Protein AF-A0A284QM48-F1 (afdb_monomer)

Structure (mmCIF, N/CA/C/O backbone):
data_AF-A0A284QM48-F1
#
_entry.id   AF-A0A284QM48-F1
#
loop_
_atom_site.group_PDB
_atom_site.id
_atom_site.type_symbol
_atom_site.label_atom_id
_atom_site.label_alt_id
_atom_site.label_comp_id
_atom_site.label_asym_id
_atom_site.label_entity_id
_atom_site.label_seq_id
_atom_site.pdbx_PDB_ins_code
_atom_site.Cartn_x
_atom_site.Cartn_y
_atom_site.Cartn_z
_atom_site.occupancy
_atom_site.B_iso_or_equiv
_atom_site.auth_seq_id
_atom_site.auth_comp_id
_atom_site.auth_asym_id
_atom_site.auth_atom_id
_atom_site.pdbx_PDB_model_num
ATOM 1 N N . MET A 1 1 ? -5.055 4.909 -15.860 1.00 63.53 1 MET A N 1
ATOM 2 C CA . MET A 1 1 ? -5.141 4.586 -14.420 1.00 63.53 1 MET A CA 1
ATOM 3 C C . MET A 1 1 ? -3.750 4.163 -13.997 1.00 63.53 1 MET A C 1
ATOM 5 O O . MET A 1 1 ? -3.208 3.263 -14.627 1.00 63.53 1 MET A O 1
ATOM 9 N N . SER A 1 2 ? -3.124 4.877 -13.065 1.00 74.19 2 SER A N 1
ATOM 10 C CA . SER A 1 2 ? -1.764 4.553 -12.621 1.00 74.19 2 SER A CA 1
ATOM 11 C C . SER A 1 2 ? -1.809 3.280 -11.782 1.00 74.19 2 SER A C 1
ATOM 13 O O . SER A 1 2 ? -2.538 3.237 -10.796 1.00 74.19 2 SER A O 1
ATOM 15 N N . GLN A 1 3 ? -1.075 2.246 -12.186 1.00 83.12 3 GLN A N 1
ATOM 16 C CA . GLN A 1 3 ? -0.957 1.018 -11.402 1.00 83.12 3 GLN A CA 1
ATOM 17 C C . GLN A 1 3 ? -0.233 1.326 -10.088 1.00 83.12 3 GLN A C 1
ATOM 19 O O . GLN A 1 3 ? 0.797 2.004 -10.085 1.00 83.12 3 GLN A O 1
ATOM 24 N N . VAL A 1 4 ? -0.778 0.843 -8.972 1.00 86.38 4 VAL A N 1
ATOM 25 C CA . VAL A 1 4 ? -0.160 1.005 -7.654 1.00 86.38 4 VAL A CA 1
ATOM 26 C C . VAL A 1 4 ? 0.681 -0.234 -7.376 1.00 86.38 4 VAL A C 1
ATOM 28 O O . VAL A 1 4 ? 0.153 -1.330 -7.199 1.00 86.38 4 VAL A O 1
ATOM 31 N N . ILE A 1 5 ? 2.001 -0.061 -7.330 1.00 88.50 5 ILE A N 1
ATOM 32 C CA . ILE A 1 5 ? 2.919 -1.122 -6.910 1.00 88.50 5 ILE A CA 1
ATOM 33 C C . ILE A 1 5 ? 2.823 -1.232 -5.387 1.00 88.50 5 ILE A C 1
ATOM 35 O O . ILE A 1 5 ? 3.142 -0.284 -4.667 1.00 88.50 5 ILE A O 1
ATOM 39 N N . VAL A 1 6 ? 2.375 -2.383 -4.892 1.00 93.00 6 VAL A N 1
ATOM 40 C CA . VAL A 1 6 ? 2.281 -2.669 -3.454 1.00 93.00 6 VAL A CA 1
ATOM 41 C C . VAL A 1 6 ? 3.265 -3.762 -3.063 1.00 93.00 6 VAL A C 1
ATOM 43 O O . VAL A 1 6 ? 3.650 -4.599 -3.879 1.00 93.00 6 VAL A O 1
ATOM 46 N N . LYS A 1 7 ? 3.672 -3.762 -1.793 1.00 94.06 7 LYS A N 1
ATOM 47 C CA . LYS A 1 7 ? 4.497 -4.833 -1.232 1.00 94.06 7 LYS A CA 1
ATOM 48 C C . LYS A 1 7 ? 3.639 -6.075 -1.028 1.00 94.06 7 LYS A C 1
ATOM 50 O O . LYS A 1 7 ? 2.498 -5.971 -0.579 1.00 94.06 7 LYS A O 1
ATOM 55 N N . VAL A 1 8 ? 4.196 -7.237 -1.340 1.00 94.50 8 VAL A N 1
ATOM 56 C CA . VAL A 1 8 ? 3.509 -8.527 -1.250 1.00 94.50 8 VAL A CA 1
ATOM 57 C C . VAL A 1 8 ? 4.415 -9.500 -0.499 1.00 94.50 8 VAL A C 1
ATOM 59 O O . VAL A 1 8 ? 5.630 -9.459 -0.691 1.00 94.50 8 VAL A O 1
ATOM 62 N N . ASP A 1 9 ? 3.859 -10.321 0.392 1.00 94.06 9 ASP A N 1
ATOM 63 C CA . ASP A 1 9 ? 4.627 -11.359 1.090 1.00 94.06 9 ASP A CA 1
ATOM 64 C C . ASP A 1 9 ? 4.874 -12.597 0.206 1.00 94.06 9 ASP A C 1
ATOM 66 O O . ASP A 1 9 ? 4.369 -12.709 -0.913 1.00 94.06 9 ASP A O 1
ATOM 70 N N . ALA A 1 10 ? 5.635 -13.563 0.731 1.00 91.56 10 ALA A N 1
ATOM 71 C CA . ALA A 1 10 ? 5.913 -14.835 0.057 1.00 91.56 10 ALA A CA 1
ATOM 72 C C . ALA A 1 10 ? 4.652 -15.677 -0.234 1.00 91.56 10 ALA A C 1
ATOM 74 O O . ALA A 1 10 ? 4.700 -16.598 -1.046 1.00 91.56 10 ALA A O 1
ATOM 75 N N . HIS A 1 11 ? 3.527 -15.370 0.416 1.00 91.56 11 HIS A N 1
ATOM 76 C CA . HIS A 1 11 ? 2.242 -16.037 0.226 1.00 91.56 11 HIS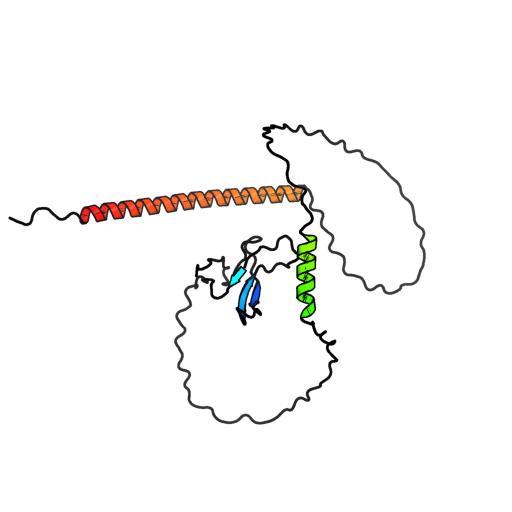 A CA 1
ATOM 77 C C . HIS A 1 11 ? 1.314 -15.274 -0.733 1.00 91.56 11 HIS A C 1
ATOM 79 O O . HIS A 1 11 ? 0.178 -15.698 -0.940 1.00 91.56 11 HIS A O 1
ATOM 85 N N . GLY A 1 12 ? 1.765 -14.159 -1.316 1.00 91.69 12 GLY A N 1
ATOM 86 C CA . GLY A 1 12 ? 0.954 -13.340 -2.214 1.00 91.69 12 GLY A CA 1
ATOM 87 C C . GLY A 1 12 ? -0.039 -12.414 -1.503 1.00 91.69 12 GLY A C 1
ATOM 88 O O . GLY A 1 12 ? -0.920 -11.853 -2.155 1.00 91.69 12 GLY A O 1
ATOM 89 N N . ASN A 1 13 ? 0.080 -12.218 -0.187 1.00 94.75 13 ASN A N 1
ATOM 90 C CA . ASN A 1 13 ? -0.745 -11.261 0.544 1.00 94.75 13 ASN A CA 1
ATOM 91 C C . ASN A 1 13 ? -0.173 -9.850 0.443 1.00 94.75 13 ASN A C 1
ATOM 93 O O . ASN A 1 13 ? 1.026 -9.630 0.605 1.00 94.75 13 ASN A O 1
ATOM 97 N N . ILE A 1 14 ? -1.059 -8.877 0.258 1.00 95.69 14 ILE A N 1
ATOM 98 C CA . ILE A 1 14 ? -0.699 -7.462 0.193 1.00 95.69 14 ILE A CA 1
ATOM 99 C C . ILE A 1 14 ? -0.308 -6.962 1.588 1.00 95.69 14 ILE A C 1
ATOM 101 O O . ILE A 1 14 ? -1.003 -7.221 2.572 1.00 95.69 14 ILE A O 1
ATOM 105 N N . LEU A 1 15 ? 0.801 -6.230 1.672 1.00 96.38 15 LEU A N 1
ATOM 106 C CA . LEU A 1 15 ? 1.347 -5.671 2.905 1.00 96.38 15 LEU A CA 1
ATOM 107 C C . LEU A 1 15 ? 1.149 -4.150 2.945 1.00 96.38 15 LEU A C 1
ATOM 109 O O . LEU A 1 15 ? 1.373 -3.458 1.950 1.00 96.38 15 LEU A O 1
ATOM 113 N N . CYS A 1 16 ? 0.767 -3.607 4.107 1.00 95.62 16 CYS A N 1
ATOM 114 C CA . CYS A 1 16 ? 0.765 -2.156 4.314 1.00 95.62 16 CYS A CA 1
ATOM 115 C C . CYS A 1 16 ? 2.205 -1.620 4.392 1.00 95.62 16 CYS A C 1
ATOM 117 O O . CYS A 1 16 ? 3.129 -2.322 4.790 1.00 95.62 16 CYS A O 1
ATOM 119 N N . ASN A 1 17 ? 2.393 -0.318 4.171 1.00 90.38 17 ASN A N 1
ATOM 120 C CA . ASN A 1 17 ? 3.687 0.347 4.410 1.00 90.38 17 ASN A CA 1
ATOM 121 C C . ASN A 1 17 ? 4.005 0.578 5.902 1.00 90.38 17 ASN A C 1
ATOM 123 O O . ASN A 1 17 ? 4.939 1.295 6.241 1.00 90.38 17 ASN A O 1
ATOM 127 N N . CYS A 1 18 ? 3.208 0.011 6.803 1.00 88.88 18 CYS A N 1
ATOM 128 C CA . CYS A 1 18 ? 3.262 0.250 8.234 1.00 88.88 18 CYS A CA 1
ATOM 129 C C . CYS A 1 18 ? 3.917 -0.910 8.991 1.00 88.88 18 CYS A C 1
ATOM 131 O O . CYS A 1 18 ? 3.776 -2.066 8.593 1.00 88.88 18 CYS A O 1
ATOM 133 N N . HIS A 1 19 ? 4.607 -0.598 10.095 1.00 81.94 19 HIS A N 1
ATOM 134 C CA . HIS A 1 19 ? 5.058 -1.561 11.120 1.00 81.94 19 HIS A CA 1
ATOM 135 C C . HIS A 1 19 ? 5.771 -2.805 10.581 1.00 81.94 19 HIS A C 1
ATOM 137 O O . HIS A 1 19 ? 5.509 -3.915 11.031 1.00 81.94 19 HIS A O 1
ATOM 143 N N . GLY A 1 20 ? 6.652 -2.632 9.595 1.00 86.00 20 GLY A N 1
ATOM 144 C CA . GLY A 1 20 ? 7.419 -3.746 9.035 1.00 86.00 20 GLY A CA 1
ATOM 145 C C . GLY A 1 20 ? 6.670 -4.594 8.005 1.00 86.00 20 GLY A C 1
ATOM 146 O O . GLY A 1 20 ? 7.074 -5.724 7.761 1.00 86.00 20 GLY A O 1
ATOM 147 N N . GLY A 1 21 ? 5.614 -4.066 7.378 1.00 92.00 21 GLY A N 1
ATOM 148 C CA . GLY A 1 21 ? 4.913 -4.781 6.311 1.00 92.00 21 GLY A CA 1
ATOM 149 C C . GLY A 1 21 ? 3.845 -5.725 6.845 1.00 92.00 21 GLY A C 1
ATOM 150 O O . GLY A 1 21 ? 3.803 -6.889 6.468 1.00 92.00 21 GLY A O 1
ATOM 151 N N . VAL A 1 22 ? 2.982 -5.249 7.743 1.00 95.31 22 VAL A N 1
ATOM 152 C CA . VAL A 1 22 ? 1.867 -6.065 8.248 1.00 95.31 22 VAL A CA 1
ATOM 153 C C . VAL A 1 22 ? 0.877 -6.359 7.118 1.00 95.31 22 VAL A C 1
ATOM 155 O O . VAL A 1 22 ? 0.583 -5.488 6.294 1.00 95.31 22 VAL A O 1
ATOM 158 N N . ARG A 1 23 ? 0.328 -7.580 7.104 1.00 96.94 23 ARG A N 1
ATOM 159 C CA . ARG A 1 23 ? -0.697 -8.009 6.145 1.00 96.94 23 ARG A CA 1
ATOM 160 C C . ARG A 1 23 ? -1.894 -7.057 6.164 1.00 96.94 23 ARG A C 1
ATOM 162 O O . ARG A 1 23 ? -2.482 -6.800 7.216 1.00 96.94 23 ARG A O 1
ATOM 169 N N . ALA A 1 24 ? -2.249 -6.537 4.997 1.00 97.19 24 ALA A N 1
ATOM 170 C CA . ALA A 1 24 ? -3.450 -5.746 4.812 1.00 97.19 24 ALA A CA 1
ATOM 171 C C . ALA A 1 24 ? -4.690 -6.646 4.915 1.00 97.19 24 ALA A C 1
ATOM 173 O O . ALA A 1 24 ? -4.684 -7.802 4.489 1.00 97.19 24 ALA A O 1
ATOM 174 N N . ALA A 1 25 ? -5.755 -6.113 5.506 1.00 97.12 25 ALA A N 1
ATOM 175 C CA . ALA A 1 25 ? -7.045 -6.778 5.552 1.00 97.12 25 ALA A CA 1
ATOM 176 C C . ALA A 1 25 ? -7.836 -6.446 4.281 1.00 97.12 25 ALA A C 1
ATOM 178 O O . ALA A 1 25 ? -7.875 -5.288 3.848 1.00 97.12 25 ALA A O 1
ATOM 179 N N . GLN A 1 26 ? -8.464 -7.471 3.709 1.00 97.62 26 GLN A N 1
ATOM 180 C CA . GLN A 1 26 ? -9.325 -7.371 2.537 1.00 97.62 26 GLN A CA 1
ATOM 181 C C . GLN A 1 26 ? -10.758 -7.053 2.964 1.00 97.62 26 GLN A C 1
ATOM 183 O O . GLN A 1 26 ? -11.280 -7.628 3.920 1.00 97.62 26 GLN A O 1
ATOM 188 N N . TYR A 1 27 ? -11.395 -6.142 2.240 1.00 98.00 27 TYR A N 1
ATOM 189 C CA . TYR A 1 27 ? -12.759 -5.692 2.479 1.00 98.00 27 TYR A CA 1
ATOM 190 C C . TYR A 1 27 ? -13.508 -5.540 1.158 1.00 98.00 27 TYR A C 1
ATOM 192 O O . TYR A 1 27 ? -12.916 -5.277 0.113 1.00 98.00 27 TYR A O 1
ATOM 200 N N . THR A 1 28 ? -14.832 -5.618 1.223 1.00 98.44 28 THR A N 1
ATOM 201 C CA . THR A 1 28 ? -15.715 -5.379 0.080 1.00 98.44 28 THR A CA 1
ATOM 202 C C . THR A 1 28 ? -16.337 -3.988 0.186 1.00 98.44 28 THR A C 1
ATOM 204 O O . THR A 1 28 ? -16.840 -3.584 1.235 1.00 98.44 28 THR A O 1
ATOM 207 N N . SER A 1 29 ? -16.306 -3.213 -0.896 1.00 98.19 29 SER A N 1
ATOM 208 C CA . SER A 1 29 ? -16.929 -1.892 -0.944 1.00 98.19 29 SER A CA 1
ATOM 209 C C . SER A 1 29 ? -18.448 -2.010 -1.046 1.00 98.19 29 SER A C 1
ATOM 211 O O . SER A 1 29 ? -18.992 -2.660 -1.933 1.00 98.19 29 SER A O 1
ATOM 213 N N . HIS A 1 30 ? -19.138 -1.291 -0.163 1.00 97.94 30 HIS A N 1
ATOM 214 C CA . HIS A 1 30 ? -20.594 -1.129 -0.180 1.00 97.94 30 HIS A CA 1
ATOM 215 C C . HIS A 1 30 ? -21.020 0.257 -0.693 1.00 97.94 30 HIS A C 1
ATOM 217 O O . HIS A 1 30 ? -22.147 0.695 -0.472 1.00 97.94 30 HIS A O 1
ATOM 223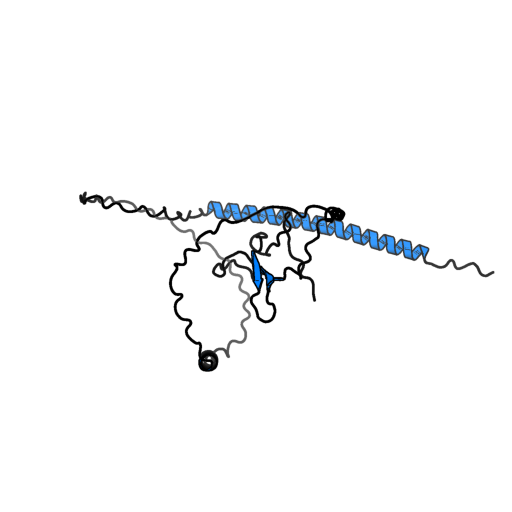 N N . SER A 1 31 ? -20.109 0.992 -1.337 1.00 97.75 31 SER A N 1
ATOM 224 C CA . SER A 1 31 ? -20.422 2.311 -1.889 1.00 97.75 31 SER A CA 1
ATOM 225 C C . SER A 1 31 ? -21.254 2.195 -3.167 1.00 97.75 31 SER A C 1
ATOM 227 O O . SER A 1 31 ? -21.030 1.306 -3.979 1.00 97.75 31 SER A O 1
ATOM 229 N N . VAL A 1 32 ? -22.169 3.145 -3.387 1.00 98.00 32 VAL A N 1
ATOM 230 C CA . VAL A 1 32 ? -23.024 3.186 -4.591 1.00 98.00 32 VAL A CA 1
ATOM 231 C C . VAL A 1 32 ? -22.198 3.258 -5.882 1.00 98.00 32 VAL A C 1
ATOM 233 O O . VAL A 1 32 ? -22.593 2.700 -6.896 1.00 98.00 32 VAL A O 1
ATOM 236 N N . LYS A 1 33 ? -21.034 3.923 -5.841 1.00 97.94 33 LYS A N 1
ATOM 237 C CA . LYS A 1 33 ? -20.138 4.065 -7.000 1.00 97.94 33 LYS A CA 1
ATOM 238 C C . LYS A 1 33 ? -19.313 2.810 -7.293 1.00 97.94 33 LYS A C 1
ATOM 240 O O . LYS A 1 33 ? -18.929 2.615 -8.435 1.00 97.94 33 LYS A O 1
ATOM 245 N N . ASN A 1 34 ? -19.012 1.999 -6.277 1.00 97.50 34 ASN A N 1
ATOM 246 C CA . ASN A 1 34 ? -18.178 0.801 -6.411 1.00 97.50 34 ASN A CA 1
ATOM 247 C C . ASN A 1 34 ? -18.776 -0.359 -5.594 1.00 97.50 34 ASN A C 1
ATOM 249 O O . ASN A 1 34 ? -18.169 -0.774 -4.602 1.00 97.50 34 ASN A O 1
ATOM 253 N N . PRO A 1 35 ? -19.981 -0.848 -5.924 1.00 97.81 35 PRO A N 1
ATOM 254 C CA . PRO A 1 35 ? -20.618 -1.915 -5.164 1.00 97.81 35 PRO A CA 1
ATOM 255 C C . PRO A 1 35 ? -19.912 -3.249 -5.424 1.00 97.81 35 PRO A C 1
ATOM 257 O O . PRO A 1 35 ? -19.661 -3.612 -6.568 1.00 97.81 35 PRO A O 1
ATOM 260 N N . GLY A 1 36 ? -19.582 -3.980 -4.361 1.00 97.69 36 GLY A N 1
ATOM 261 C CA . GLY A 1 36 ? -18.990 -5.317 -4.454 1.00 97.69 36 GLY A CA 1
ATOM 262 C C . GLY A 1 36 ? -17.499 -5.350 -4.806 1.00 97.69 36 GLY A C 1
ATOM 263 O O . GLY A 1 36 ? -16.911 -6.424 -4.796 1.00 97.69 36 GLY A O 1
ATOM 264 N N . ARG A 1 37 ? -16.867 -4.203 -5.086 1.00 98.19 37 ARG A N 1
ATOM 265 C CA . ARG A 1 37 ? -15.440 -4.148 -5.444 1.00 98.19 37 ARG A CA 1
ATOM 266 C C . ARG A 1 37 ? -14.561 -4.366 -4.213 1.00 98.19 37 ARG A C 1
ATOM 268 O O . ARG A 1 37 ? -14.795 -3.745 -3.174 1.00 98.19 37 ARG A O 1
ATOM 275 N N . GLU A 1 38 ? -13.560 -5.229 -4.323 1.00 98.25 38 GLU A N 1
ATOM 276 C CA . GLU A 1 38 ? -12.667 -5.577 -3.214 1.00 98.25 38 GLU A CA 1
ATOM 277 C C . GLU A 1 38 ? -11.499 -4.597 -3.089 1.00 98.25 38 GLU A C 1
ATOM 279 O O . GLU A 1 38 ? -10.944 -4.126 -4.081 1.00 98.25 38 GLU A O 1
ATOM 284 N N . PHE A 1 39 ? -11.124 -4.272 -1.856 1.00 97.88 39 PHE A N 1
ATOM 285 C CA . PHE A 1 39 ? -10.006 -3.386 -1.554 1.00 97.88 39 PHE A CA 1
ATOM 286 C C . PHE A 1 39 ? -9.258 -3.842 -0.304 1.00 97.88 39 PHE A C 1
ATOM 288 O O . PHE A 1 39 ? -9.810 -4.511 0.569 1.00 97.88 39 PHE A O 1
ATOM 295 N N . HIS A 1 40 ? -8.009 -3.408 -0.183 1.00 97.44 40 HIS A N 1
ATOM 296 C CA . HIS A 1 40 ? -7.131 -3.697 0.946 1.00 97.44 40 HIS A CA 1
ATOM 297 C C . HIS A 1 40 ? -6.901 -2.445 1.786 1.00 97.44 40 HIS A C 1
ATOM 299 O O . HIS A 1 40 ? -6.699 -1.355 1.247 1.00 97.44 40 HIS A O 1
ATOM 305 N N . ARG A 1 41 ? -6.925 -2.591 3.116 1.00 97.06 41 ARG A N 1
ATOM 306 C CA . ARG A 1 41 ? -6.568 -1.536 4.084 1.00 97.06 41 ARG A CA 1
ATOM 307 C C . ARG A 1 41 ? -5.683 -2.077 5.194 1.00 97.06 41 ARG A C 1
ATOM 309 O O . ARG A 1 41 ? -5.588 -3.284 5.403 1.00 97.06 41 ARG A O 1
ATOM 316 N N . CYS A 1 42 ? -5.044 -1.172 5.932 1.00 97.06 42 CYS A N 1
ATOM 317 C CA . CYS A 1 42 ? -4.319 -1.529 7.148 1.00 97.06 42 CYS A CA 1
ATOM 318 C C . CYS A 1 42 ? -5.212 -2.366 8.087 1.00 97.06 42 CYS A C 1
ATOM 320 O O . CYS A 1 42 ? -6.347 -1.982 8.365 1.00 97.06 42 CYS A O 1
ATOM 322 N N . ALA A 1 43 ? -4.699 -3.501 8.573 1.00 96.50 43 ALA A N 1
ATOM 323 C CA . ALA A 1 43 ? -5.433 -4.403 9.464 1.00 96.50 43 ALA A CA 1
ATOM 324 C C . ALA A 1 43 ? -5.590 -3.868 10.900 1.00 96.50 43 ALA A C 1
ATOM 326 O O . ALA A 1 43 ? -6.353 -4.425 11.686 1.00 96.50 43 ALA A O 1
ATOM 327 N N . LYS A 1 44 ? -4.871 -2.799 11.263 1.00 95.31 44 LYS A N 1
ATOM 328 C CA . LYS A 1 44 ? -4.998 -2.171 12.581 1.00 95.31 44 LYS A CA 1
ATOM 329 C C . LYS A 1 44 ? -6.369 -1.527 12.753 1.00 95.31 44 LYS A C 1
ATOM 331 O O . LYS A 1 44 ? -6.961 -1.046 11.783 1.00 95.31 44 LYS A O 1
ATOM 336 N N . SER A 1 45 ? -6.839 -1.493 14.001 1.00 94.06 45 SER A N 1
ATOM 337 C CA . SER A 1 45 ? -8.075 -0.793 14.352 1.00 94.06 45 SER A CA 1
ATOM 338 C C . SER A 1 45 ? -7.975 0.688 13.995 1.00 94.06 45 SER A C 1
ATOM 340 O O . SER A 1 45 ? -6.893 1.272 14.018 1.00 94.06 45 SER A O 1
ATOM 342 N N . ARG A 1 46 ? -9.123 1.298 13.705 1.00 92.50 46 ARG A N 1
ATOM 343 C CA . ARG A 1 46 ? -9.230 2.727 13.400 1.00 92.50 46 ARG A CA 1
ATOM 344 C C . ARG A 1 46 ? -8.827 3.624 14.573 1.00 92.50 46 ARG A C 1
ATOM 346 O O . ARG A 1 46 ? -8.403 4.751 14.351 1.00 92.50 46 ARG A O 1
ATOM 353 N N . ASP A 1 47 ? -8.949 3.111 15.793 1.00 95.44 47 ASP A N 1
ATOM 354 C CA . ASP A 1 47 ? -8.601 3.837 17.016 1.00 95.44 47 ASP A CA 1
ATOM 355 C C . ASP A 1 47 ? -7.104 3.737 17.365 1.00 95.44 47 ASP A C 1
ATOM 357 O O . ASP A 1 47 ? -6.644 4.402 18.291 1.00 95.44 47 ASP A O 1
ATOM 361 N N . ASP A 1 48 ? -6.329 2.907 16.649 1.00 93.81 48 ASP A N 1
ATOM 362 C CA . ASP A 1 48 ? -4.882 2.813 16.853 1.00 93.81 48 ASP A CA 1
ATOM 363 C C . ASP A 1 48 ? -4.195 3.997 16.139 1.00 93.81 48 ASP A C 1
ATOM 365 O O . ASP A 1 48 ? -4.257 4.070 14.907 1.00 93.81 48 ASP A O 1
ATOM 369 N N . PRO A 1 49 ? -3.496 4.906 16.854 1.00 93.81 49 PRO A N 1
ATOM 370 C CA . PRO A 1 49 ? -2.771 6.023 16.234 1.00 93.81 49 PRO A CA 1
ATOM 371 C C . PRO A 1 49 ? -1.672 5.557 15.272 1.00 93.81 49 PRO A C 1
ATOM 373 O O . PRO A 1 49 ? -1.170 6.328 14.460 1.00 93.81 49 PRO A O 1
ATOM 376 N N . ALA A 1 50 ? -1.289 4.287 15.354 1.00 92.06 50 ALA A N 1
ATOM 377 C CA . ALA A 1 50 ? -0.327 3.669 14.474 1.00 92.06 50 ALA A CA 1
ATOM 378 C C . ALA A 1 50 ? -0.965 3.120 13.176 1.00 92.06 50 ALA A C 1
ATOM 380 O O . ALA A 1 50 ? -0.255 2.544 12.348 1.00 92.06 50 ALA A O 1
ATOM 381 N N . GLN A 1 51 ? -2.279 3.238 12.964 1.00 94.56 51 GLN A N 1
ATOM 382 C CA . GLN A 1 51 ? -2.906 2.862 11.697 1.00 94.56 51 GLN A CA 1
ATOM 383 C C . GLN A 1 51 ? -2.398 3.773 10.568 1.00 94.56 51 GLN A C 1
ATOM 385 O O . GLN A 1 51 ? -2.434 4.995 10.671 1.00 94.56 51 GLN A O 1
ATOM 390 N N . CYS A 1 52 ? -1.926 3.187 9.466 1.00 95.56 52 CYS A N 1
ATOM 391 C CA . CYS A 1 52 ? -1.563 3.971 8.288 1.00 95.56 52 CYS A CA 1
ATOM 392 C C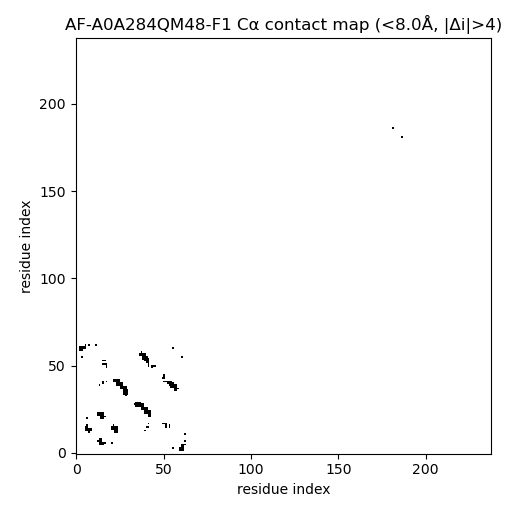 . CYS A 1 52 ? -2.747 4.129 7.330 1.00 95.56 52 CYS A C 1
ATOM 394 O O . CYS A 1 52 ? -3.657 3.299 7.286 1.00 95.56 52 CYS A O 1
ATOM 396 N N . ASN A 1 53 ? -2.670 5.141 6.469 1.00 95.25 53 ASN A N 1
ATOM 397 C CA . ASN A 1 53 ? -3.669 5.421 5.435 1.00 95.25 53 ASN A CA 1
ATOM 398 C C . ASN A 1 53 ? -3.516 4.531 4.184 1.00 95.25 53 ASN A C 1
ATOM 400 O O . ASN A 1 53 ? -3.791 4.971 3.071 1.00 95.25 53 ASN A O 1
ATOM 404 N N . PHE A 1 54 ? -3.040 3.292 4.341 1.00 96.12 54 PHE A N 1
ATOM 405 C CA . PHE A 1 54 ? -2.893 2.364 3.220 1.00 96.12 54 PHE A CA 1
ATOM 406 C C . PHE A 1 54 ? -4.262 1.983 2.648 1.00 96.12 54 PHE A C 1
ATOM 408 O O . PHE A 1 54 ? -5.149 1.536 3.382 1.00 96.12 54 PHE A O 1
ATOM 415 N N . PHE A 1 55 ? -4.402 2.136 1.333 1.00 96.44 55 PHE A N 1
ATOM 416 C CA . PHE A 1 55 ? -5.588 1.782 0.570 1.00 96.44 55 PHE A CA 1
ATOM 417 C C . PHE A 1 55 ? -5.181 1.383 -0.850 1.00 96.44 55 PHE A C 1
ATOM 419 O O . PHE A 1 55 ? -4.467 2.135 -1.511 1.00 96.44 55 PHE A O 1
ATOM 426 N N . ALA A 1 56 ? -5.653 0.231 -1.320 1.00 96.38 56 ALA A N 1
ATOM 427 C CA . ALA A 1 56 ? -5.474 -0.209 -2.701 1.00 96.38 56 ALA A CA 1
ATOM 428 C C . ALA A 1 56 ? -6.676 -1.051 -3.146 1.00 96.38 56 ALA A C 1
ATOM 430 O O . ALA A 1 56 ? -7.171 -1.870 -2.369 1.00 96.38 56 ALA A O 1
ATOM 431 N N . TRP A 1 57 ? -7.151 -0.861 -4.376 1.00 97.25 57 TRP A N 1
ATOM 432 C CA . TRP A 1 57 ? -8.165 -1.737 -4.969 1.00 97.25 57 TRP A CA 1
ATOM 433 C C . TRP A 1 57 ? -7.529 -3.061 -5.408 1.00 97.25 57 TRP A C 1
ATOM 435 O O . TRP A 1 57 ? -6.424 -3.044 -5.943 1.00 97.25 57 TRP A O 1
ATOM 445 N N . ASP A 1 58 ? -8.191 -4.202 -5.182 1.00 96.12 58 ASP A N 1
ATOM 446 C CA . ASP A 1 58 ? -7.589 -5.523 -5.458 1.00 96.12 58 ASP A CA 1
ATOM 447 C C . ASP A 1 58 ? -7.256 -5.737 -6.947 1.00 96.12 58 ASP A C 1
ATOM 449 O O . ASP A 1 58 ? -6.267 -6.388 -7.270 1.00 96.12 58 ASP A O 1
ATOM 453 N N . ASP A 1 59 ? -8.036 -5.131 -7.843 1.00 94.94 59 ASP A N 1
ATOM 454 C CA . ASP A 1 59 ? -7.890 -5.183 -9.304 1.00 94.94 59 ASP A CA 1
ATOM 455 C C . ASP A 1 59 ? -6.877 -4.171 -9.875 1.00 94.94 59 ASP A C 1
ATOM 457 O O . ASP A 1 59 ? -6.410 -4.335 -10.999 1.00 94.94 59 ASP A O 1
ATOM 461 N N . GLU A 1 60 ? -6.511 -3.131 -9.119 1.00 94.75 60 GLU A N 1
ATOM 462 C CA . GLU A 1 60 ? -5.462 -2.167 -9.503 1.00 94.75 60 GLU A CA 1
ATOM 463 C C . GLU A 1 60 ? -4.067 -2.607 -9.045 1.00 94.75 60 GLU A C 1
ATOM 465 O O . GLU A 1 60 ? -3.053 -2.072 -9.506 1.00 94.75 60 GLU A O 1
ATOM 470 N N . VAL A 1 61 ? -4.013 -3.576 -8.130 1.00 92.44 61 VAL A N 1
ATOM 471 C CA . VAL A 1 61 ? -2.771 -4.143 -7.629 1.00 92.44 61 VAL A CA 1
ATOM 472 C C . VAL A 1 61 ? -2.234 -5.149 -8.635 1.00 92.44 61 VAL A C 1
ATOM 474 O O . VAL A 1 61 ? -2.785 -6.234 -8.827 1.00 92.44 61 VAL A O 1
ATOM 477 N N . VAL A 1 62 ? -1.082 -4.827 -9.219 1.00 87.75 62 VAL A N 1
ATOM 478 C CA . VAL A 1 62 ? -0.289 -5.814 -9.952 1.00 87.75 62 VAL A CA 1
ATOM 479 C C . VAL A 1 62 ? 0.336 -6.745 -8.924 1.00 87.75 62 VAL A C 1
ATOM 481 O O . VAL A 1 62 ? 1.405 -6.473 -8.377 1.00 87.75 62 VAL A O 1
ATOM 484 N N . LYS A 1 63 ? -0.357 -7.846 -8.628 1.00 81.94 63 LYS A N 1
ATOM 485 C CA . LYS A 1 63 ? 0.240 -8.967 -7.905 1.00 81.94 63 LYS A CA 1
ATOM 486 C C . LYS A 1 63 ? 1.369 -9.457 -8.814 1.00 81.94 63 LYS A C 1
ATOM 488 O O . LYS A 1 63 ? 1.060 -9.826 -9.949 1.00 81.94 63 LYS A O 1
ATOM 493 N N . PRO A 1 64 ? 2.650 -9.409 -8.393 1.00 74.81 64 PRO A N 1
ATOM 494 C CA . PRO A 1 64 ? 3.716 -10.015 -9.164 1.00 74.81 64 PRO A CA 1
ATOM 495 C C . PRO A 1 64 ? 3.318 -11.476 -9.264 1.00 74.81 64 PRO A C 1
ATOM 497 O O . PRO A 1 64 ? 3.322 -12.198 -8.267 1.00 74.81 64 PRO A O 1
ATOM 500 N N . SER A 1 65 ? 2.822 -11.868 -10.435 1.00 66.69 65 SER A N 1
ATOM 501 C CA . SER A 1 65 ? 2.427 -13.233 -10.686 1.00 66.69 65 SER A CA 1
ATOM 502 C C . SER A 1 65 ? 3.706 -14.026 -10.513 1.00 66.69 65 SER A C 1
ATOM 504 O O . SER A 1 65 ? 4.567 -14.010 -11.396 1.00 66.69 65 SER A O 1
ATOM 506 N N . LEU A 1 66 ? 3.856 -14.681 -9.356 1.00 62.28 66 LEU A N 1
ATOM 507 C CA . LEU A 1 66 ? 4.729 -15.839 -9.255 1.00 62.28 66 LEU A CA 1
ATOM 508 C C . LEU A 1 66 ? 4.426 -16.654 -10.507 1.00 62.28 66 LEU A C 1
ATOM 510 O O . LEU A 1 66 ? 3.232 -16.805 -10.784 1.00 62.28 66 LEU A O 1
ATOM 514 N N . PRO A 1 67 ? 5.443 -17.060 -11.291 1.00 63.19 67 PRO A N 1
ATOM 515 C CA . PRO A 1 67 ? 5.248 -17.722 -12.572 1.00 63.19 67 PRO A CA 1
ATOM 516 C C . PRO A 1 67 ? 4.234 -18.827 -12.347 1.00 63.19 67 PRO A C 1
ATOM 518 O O . PRO A 1 67 ? 4.529 -19.831 -11.695 1.00 63.19 67 PRO A O 1
ATOM 521 N N . SER A 1 68 ? 2.995 -18.545 -12.753 1.00 51.41 68 SER A N 1
ATOM 522 C CA . SER A 1 68 ? 1.868 -19.394 -12.436 1.00 51.41 68 SER A CA 1
ATOM 523 C C . SER A 1 68 ? 2.246 -20.720 -13.038 1.00 51.41 68 SER A C 1
ATOM 525 O O . SER A 1 68 ? 2.593 -20.758 -14.225 1.00 51.41 68 SER A O 1
ATOM 527 N N . SER A 1 69 ? 2.254 -21.764 -12.212 1.00 59.00 69 SER A N 1
ATOM 528 C CA . SER A 1 69 ? 2.432 -23.137 -12.664 1.00 59.00 69 SER A CA 1
ATOM 529 C C . SER A 1 69 ? 1.701 -23.271 -14.000 1.00 59.00 69 SER A C 1
ATOM 531 O O . SER A 1 69 ? 0.564 -22.784 -14.078 1.00 59.00 69 SER A O 1
ATOM 533 N N . PRO A 1 70 ? 2.361 -23.800 -15.048 1.00 59.94 70 PRO A N 1
ATOM 534 C CA . PRO A 1 70 ? 1.846 -23.763 -16.411 1.00 59.94 70 PRO A CA 1
ATOM 535 C C . PRO A 1 70 ? 0.373 -24.150 -16.379 1.00 59.94 70 PRO A C 1
ATOM 537 O O . PRO A 1 70 ? 0.057 -25.105 -15.660 1.00 59.94 70 PRO A O 1
ATOM 540 N N . PRO A 1 71 ? -0.506 -23.381 -17.058 1.00 60.62 71 PRO A N 1
ATOM 541 C CA . PRO A 1 71 ? -1.951 -23.528 -16.957 1.00 60.62 71 PRO A CA 1
ATOM 542 C C . PRO A 1 71 ? -2.255 -25.013 -16.999 1.00 60.62 71 PRO A C 1
ATOM 544 O O . PRO A 1 71 ? -1.948 -25.674 -17.996 1.00 60.62 71 PRO A O 1
ATOM 547 N N . SER A 1 72 ? -2.729 -25.547 -15.869 1.00 53.22 72 SER A N 1
ATOM 548 C CA . SER A 1 72 ? -3.104 -26.947 -15.769 1.00 53.22 72 SER A CA 1
ATOM 549 C C . SER A 1 72 ? -4.061 -27.159 -16.921 1.00 53.22 72 SER A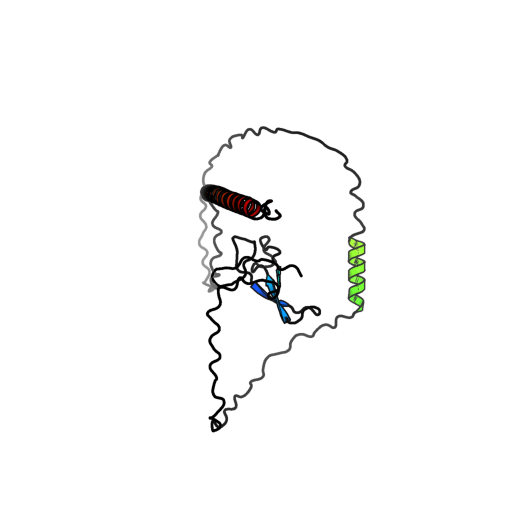 C 1
ATOM 551 O O . SER A 1 72 ? -5.108 -26.514 -17.005 1.00 53.22 72 SER A O 1
ATOM 553 N N . SER A 1 73 ? -3.583 -27.929 -17.901 1.00 55.28 73 SER A N 1
ATOM 554 C CA . SER A 1 73 ? -4.268 -28.099 -19.169 1.00 55.28 73 SER A CA 1
ATOM 555 C C . SER A 1 73 ? -5.726 -28.401 -18.866 1.00 55.28 73 SER A C 1
ATOM 557 O O . SER A 1 73 ? -5.979 -29.149 -17.915 1.00 55.28 73 SER A O 1
ATOM 559 N N . PRO A 1 74 ? -6.680 -27.823 -19.613 1.00 60.28 74 PRO A N 1
ATOM 560 C CA . PRO A 1 74 ? -8.082 -28.115 -19.414 1.00 60.28 74 PRO A CA 1
ATOM 561 C C . PRO A 1 74 ? -8.235 -29.613 -19.643 1.00 60.28 74 PRO A C 1
ATOM 563 O O . PRO A 1 74 ? -8.306 -30.078 -20.781 1.00 60.28 74 PRO A O 1
ATOM 566 N N . MET A 1 75 ? -8.225 -30.397 -18.563 1.00 54.56 75 MET A N 1
ATOM 567 C CA . MET A 1 75 ? -8.679 -31.764 -18.624 1.00 54.56 75 MET A CA 1
ATOM 568 C C . MET A 1 75 ? -10.125 -31.630 -19.051 1.00 54.56 75 MET A C 1
ATOM 570 O O . MET A 1 75 ? -10.980 -31.166 -18.294 1.00 54.56 75 MET A O 1
ATOM 574 N N . LYS A 1 76 ? -10.340 -31.948 -20.328 1.00 55.12 76 LYS A N 1
ATOM 575 C CA . LYS A 1 76 ? -11.622 -32.249 -20.932 1.00 55.12 76 LYS A CA 1
ATOM 576 C C . LYS A 1 76 ? -12.296 -33.239 -19.993 1.00 55.12 76 LYS A C 1
ATOM 578 O O . LYS A 1 76 ? -12.068 -34.442 -20.074 1.00 55.12 76 LYS A O 1
ATOM 583 N N . ARG A 1 77 ? -13.073 -32.726 -19.041 1.00 51.72 77 ARG A N 1
ATOM 584 C CA . ARG A 1 77 ? -14.028 -33.540 -18.313 1.00 51.72 77 ARG A CA 1
ATOM 585 C C . ARG A 1 77 ? -15.057 -33.913 -19.360 1.00 51.72 77 ARG A C 1
ATOM 587 O O . ARG A 1 77 ? -15.808 -33.057 -19.820 1.00 51.72 77 ARG A O 1
ATOM 594 N N . ASN A 1 78 ? -14.960 -35.164 -19.801 1.00 47.78 78 ASN A N 1
ATOM 595 C CA . ASN A 1 78 ? -15.964 -35.848 -20.591 1.00 47.78 78 ASN A CA 1
ATOM 596 C C . ASN A 1 78 ? -17.336 -35.537 -19.989 1.00 47.78 78 ASN A C 1
ATOM 598 O O . ASN A 1 78 ? -17.666 -35.976 -18.890 1.00 47.78 78 ASN A O 1
ATOM 602 N N . LEU A 1 79 ? -18.098 -34.722 -20.712 1.00 56.22 79 LEU A N 1
ATOM 603 C CA . LEU A 1 79 ? -19.531 -34.547 -20.549 1.00 56.22 79 LEU A CA 1
ATOM 604 C C . LEU A 1 79 ? -20.200 -35.758 -21.194 1.00 56.22 79 LEU A C 1
ATOM 606 O O . LEU A 1 79 ? -20.728 -35.680 -22.296 1.00 56.22 79 LEU A O 1
ATOM 610 N N . SER A 1 80 ? -20.134 -36.896 -20.523 1.00 64.75 80 SER A N 1
ATOM 611 C CA . SER A 1 80 ? -21.043 -37.997 -20.786 1.00 64.75 80 SER A CA 1
ATOM 612 C C . SER A 1 80 ? -21.049 -38.902 -19.572 1.00 64.75 80 SER A C 1
ATOM 614 O O . SER A 1 80 ? -19.995 -39.363 -19.145 1.00 64.75 80 SER A O 1
ATOM 616 N N . ASP A 1 81 ? -22.261 -39.185 -19.113 1.00 49.12 81 ASP A N 1
ATOM 617 C CA . ASP A 1 81 ? -22.601 -40.356 -18.315 1.00 49.12 81 ASP A CA 1
ATOM 618 C C . ASP A 1 81 ? -22.507 -40.203 -16.790 1.00 49.12 81 ASP A C 1
ATOM 620 O O . ASP A 1 81 ? -21.496 -40.491 -16.157 1.00 49.12 81 ASP A O 1
ATOM 624 N N . SER A 1 82 ? -23.603 -39.718 -16.198 1.00 50.59 82 SER A N 1
ATOM 625 C CA . SER A 1 82 ? -24.262 -40.323 -15.023 1.00 50.59 82 SER A CA 1
ATOM 626 C C . SER A 1 82 ? -25.490 -39.485 -14.654 1.00 50.59 82 SER A C 1
ATOM 628 O O . SER A 1 82 ? -25.580 -38.862 -13.596 1.00 50.59 82 SER A O 1
ATOM 630 N N . LEU A 1 83 ? -26.449 -39.445 -15.581 1.00 61.25 83 LEU A N 1
ATOM 631 C CA . LEU A 1 83 ? -27.853 -39.395 -15.201 1.00 61.25 83 LEU A CA 1
ATOM 632 C C . LEU A 1 83 ? -28.165 -40.786 -14.656 1.00 61.25 83 LEU A C 1
ATOM 634 O O . LEU A 1 83 ? -28.148 -41.726 -15.439 1.00 61.25 83 LEU A O 1
ATOM 638 N N . LEU A 1 84 ? -28.379 -40.910 -13.347 1.00 61.09 84 LEU A N 1
ATOM 639 C CA . LEU A 1 84 ? -29.428 -41.719 -12.716 1.00 61.09 84 LEU A CA 1
ATOM 640 C C . LEU A 1 84 ? -29.166 -41.820 -11.204 1.00 61.09 84 LEU A C 1
ATOM 642 O O . LEU A 1 84 ? -28.063 -42.105 -10.755 1.00 61.09 84 LEU A O 1
ATOM 646 N N . ASP A 1 85 ? -30.246 -41.594 -10.462 1.00 54.06 85 ASP A N 1
ATOM 647 C CA . ASP A 1 85 ? -30.491 -42.006 -9.082 1.00 54.06 85 ASP A CA 1
ATOM 648 C C . ASP A 1 85 ? -29.634 -41.443 -7.939 1.00 54.06 85 ASP A C 1
ATOM 650 O O . ASP A 1 85 ? -28.580 -41.946 -7.559 1.00 54.06 85 ASP A O 1
ATOM 654 N N . SER A 1 86 ? -30.233 -40.495 -7.214 1.00 51.94 86 SER A N 1
ATOM 655 C CA . SER A 1 86 ? -30.221 -40.558 -5.749 1.00 51.94 86 SER A CA 1
ATOM 656 C C . SER A 1 86 ? -31.520 -39.973 -5.185 1.00 51.94 86 SER A C 1
ATOM 658 O O . SER A 1 86 ? -31.817 -38.796 -5.416 1.00 51.94 86 SER A O 1
ATOM 660 N N . PRO A 1 87 ? -32.330 -40.782 -4.477 1.00 60.06 87 PRO A N 1
ATOM 661 C CA . PRO A 1 87 ? -33.665 -40.401 -4.064 1.00 60.06 87 PRO A CA 1
ATOM 662 C C . PRO A 1 87 ? -33.672 -39.666 -2.716 1.00 60.06 87 PRO A C 1
ATOM 664 O O . PRO A 1 87 ? -32.938 -39.979 -1.787 1.00 60.06 87 PRO A O 1
ATOM 667 N N . SER A 1 88 ? -34.634 -38.751 -2.620 1.00 56.00 88 SER A N 1
ATOM 668 C CA . SER A 1 88 ? -35.626 -38.712 -1.543 1.00 56.00 88 SER A CA 1
ATOM 669 C C . SER A 1 88 ? -35.190 -38.404 -0.096 1.00 56.00 88 SER A C 1
ATOM 671 O O . SER A 1 88 ? -34.758 -39.262 0.660 1.00 56.00 88 SER A O 1
ATOM 673 N N . ILE A 1 89 ? -35.572 -37.185 0.312 1.00 57.19 89 ILE A N 1
ATOM 674 C CA . ILE A 1 89 ? -36.253 -36.844 1.577 1.00 57.19 89 ILE A CA 1
ATOM 675 C C . ILE A 1 89 ? -35.476 -37.108 2.876 1.00 57.19 89 ILE A C 1
ATOM 677 O O . ILE A 1 89 ? -35.581 -38.173 3.461 1.00 57.19 89 ILE A O 1
ATOM 681 N N . HIS A 1 90 ? -34.960 -36.028 3.477 1.00 46.19 90 HIS A N 1
ATOM 682 C CA . HIS A 1 90 ? -35.249 -35.753 4.889 1.00 46.19 90 HIS A CA 1
ATOM 683 C C . HIS A 1 90 ? -35.499 -34.260 5.125 1.00 46.19 90 HIS A C 1
ATOM 685 O O . HIS A 1 90 ? -34.609 -33.412 5.087 1.00 46.19 90 HIS A O 1
ATOM 691 N N . LYS A 1 91 ? -36.776 -33.965 5.381 1.00 48.53 91 LYS A N 1
ATOM 692 C CA . LYS A 1 91 ? -37.290 -32.699 5.898 1.00 48.53 91 LYS A CA 1
ATOM 693 C C . LYS A 1 91 ? -36.659 -32.438 7.271 1.00 48.53 91 LYS A C 1
ATOM 695 O O . LYS A 1 91 ? -36.997 -33.123 8.233 1.00 48.53 91 LYS A O 1
ATOM 700 N N . ARG A 1 92 ? -35.782 -31.436 7.384 1.00 50.09 92 ARG A N 1
ATOM 701 C CA . ARG A 1 92 ? -35.466 -30.824 8.684 1.00 50.09 92 ARG A CA 1
ATOM 702 C C . ARG A 1 92 ? -36.528 -29.765 9.001 1.00 50.09 92 ARG A C 1
ATOM 704 O O . ARG A 1 92 ? -36.725 -28.869 8.178 1.00 50.09 92 ARG A O 1
ATOM 711 N N . PRO A 1 93 ? -37.206 -29.835 10.159 1.00 55.09 93 PRO A N 1
ATOM 712 C CA . PRO A 1 93 ? -38.097 -28.774 10.597 1.00 55.09 93 PRO A CA 1
ATOM 713 C C . PRO A 1 93 ? -37.281 -27.511 10.887 1.00 55.09 93 PRO A C 1
ATOM 715 O O . PRO A 1 93 ? -36.291 -27.519 11.618 1.00 55.09 93 PRO A O 1
ATOM 718 N N . ARG A 1 94 ? -37.706 -26.423 10.250 1.00 51.31 94 ARG A N 1
ATOM 719 C CA . ARG A 1 94 ? -37.179 -25.073 10.408 1.00 51.31 94 ARG A CA 1
ATOM 720 C C . ARG A 1 94 ? -37.792 -24.508 11.690 1.00 51.31 94 ARG A C 1
ATOM 722 O O . ARG A 1 94 ? -38.929 -24.048 11.668 1.00 51.31 94 ARG A O 1
ATOM 729 N N . ILE A 1 95 ? -37.069 -24.600 12.805 1.00 56.62 95 ILE A N 1
ATOM 730 C CA . ILE A 1 95 ? -37.422 -23.885 14.035 1.00 56.62 95 ILE A CA 1
ATOM 731 C C . ILE A 1 95 ? -37.172 -22.400 13.759 1.00 56.62 95 ILE A C 1
ATOM 733 O O . ILE A 1 95 ? -36.031 -21.943 13.703 1.00 56.62 95 ILE A O 1
ATOM 737 N N . TYR A 1 96 ? -38.257 -21.681 13.483 1.00 54.81 96 TYR A N 1
ATOM 738 C CA . TYR A 1 96 ? -38.323 -20.234 13.592 1.00 54.81 96 TYR A CA 1
ATOM 739 C C . TYR A 1 96 ? -38.488 -19.908 15.071 1.00 54.81 96 TYR A C 1
ATOM 741 O O . TYR A 1 96 ? -39.538 -20.193 15.625 1.00 54.81 96 TYR A O 1
ATOM 749 N N . ASP A 1 97 ? -37.469 -19.311 15.677 1.00 52.75 97 ASP A N 1
ATOM 750 C CA . ASP A 1 97 ? -37.667 -18.356 16.764 1.00 52.75 97 ASP A CA 1
ATOM 751 C C . ASP A 1 97 ? -36.394 -17.527 16.939 1.00 52.75 97 ASP A C 1
ATOM 753 O O . ASP A 1 97 ? -35.367 -17.994 17.436 1.00 52.75 97 ASP A O 1
ATOM 757 N N . SER A 1 98 ? -36.441 -16.272 16.496 1.00 51.03 98 SER A N 1
ATOM 758 C CA . SER A 1 98 ? -35.636 -15.229 17.127 1.00 51.03 98 SER A CA 1
ATOM 759 C C . SER A 1 98 ? -36.236 -13.843 16.915 1.00 51.03 98 SER A C 1
ATOM 761 O O . SER A 1 98 ? -36.764 -13.555 15.836 1.00 51.03 98 SER A O 1
ATOM 763 N N . PRO A 1 99 ? -36.189 -12.989 17.952 1.00 57.78 99 PRO A N 1
ATOM 764 C CA . PRO A 1 99 ? -37.131 -11.902 18.131 1.00 57.78 99 PRO A CA 1
ATOM 765 C C . PRO A 1 99 ? -36.666 -10.626 17.430 1.00 57.78 99 PRO A C 1
ATOM 767 O O . PRO A 1 99 ? -35.483 -10.300 17.397 1.00 57.78 99 PRO A O 1
ATOM 770 N N . GLN A 1 100 ? -37.660 -9.918 16.896 1.00 49.75 100 GLN A N 1
ATOM 771 C CA . GLN A 1 100 ? -37.751 -8.470 16.695 1.00 49.75 100 GLN A CA 1
ATOM 772 C C . GLN A 1 100 ? -36.432 -7.680 16.719 1.00 49.75 100 GLN A C 1
ATOM 774 O O . GLN A 1 100 ? -35.913 -7.287 17.762 1.00 49.75 100 GLN A O 1
ATOM 779 N N . SER A 1 101 ? -35.966 -7.332 15.517 1.00 49.12 101 SER A N 1
ATOM 780 C CA . SER A 1 101 ? -35.084 -6.180 15.324 1.00 49.12 101 SER A CA 1
ATOM 781 C C . SER A 1 101 ? -35.785 -4.896 15.792 1.00 49.12 101 SER A C 1
ATOM 783 O O . SER A 1 101 ? -36.948 -4.687 15.431 1.00 49.12 101 SER A O 1
ATOM 785 N N . PRO A 1 102 ? -35.107 -4.008 16.541 1.00 57.38 102 PRO A N 1
ATOM 786 C CA . PRO A 1 102 ? -35.667 -2.718 16.907 1.00 57.38 102 PRO A CA 1
ATOM 787 C C . PRO A 1 102 ? -35.880 -1.862 15.655 1.00 57.38 102 PRO A C 1
ATOM 789 O O . PRO A 1 102 ? -35.077 -1.864 14.718 1.00 57.38 102 PRO A O 1
ATOM 792 N N . ALA A 1 103 ? -37.011 -1.161 15.648 1.00 45.00 103 ALA A N 1
ATOM 793 C CA . ALA A 1 103 ? -37.502 -0.340 14.558 1.00 45.00 103 ALA A CA 1
ATOM 794 C C . ALA A 1 103 ? -36.421 0.593 13.986 1.00 45.00 103 ALA A C 1
ATOM 796 O O . ALA A 1 103 ? -35.780 1.366 14.698 1.00 45.00 103 ALA A O 1
ATOM 797 N N . ARG A 1 104 ? -36.269 0.550 12.657 1.00 49.59 104 ARG A N 1
ATOM 798 C CA . ARG A 1 104 ? -35.591 1.594 11.888 1.00 49.59 104 ARG A CA 1
ATOM 799 C C . ARG A 1 104 ? -36.329 2.908 12.120 1.00 49.59 104 ARG A C 1
ATOM 801 O O . ARG A 1 104 ? -37.469 3.055 11.688 1.00 49.59 104 ARG A O 1
ATOM 808 N N . PHE A 1 105 ? -35.668 3.869 12.753 1.00 52.38 105 PHE A N 1
ATOM 809 C CA . PHE A 1 105 ? -36.143 5.246 12.764 1.00 52.38 105 PHE A CA 1
ATOM 810 C C . PHE A 1 105 ? -36.128 5.795 11.325 1.00 52.38 105 PHE A C 1
ATOM 812 O O . PHE A 1 105 ? -35.081 5.737 10.668 1.00 52.38 105 PHE A O 1
ATOM 819 N N . PRO A 1 106 ? -37.253 6.322 10.807 1.00 47.09 106 PRO A N 1
ATOM 820 C CA . PRO A 1 106 ? -37.269 7.001 9.522 1.00 47.09 106 PRO A CA 1
ATOM 821 C C . PRO A 1 106 ? -36.451 8.287 9.649 1.00 47.09 106 PRO A C 1
ATOM 823 O O . PRO A 1 106 ? -36.825 9.226 10.348 1.00 47.09 106 PRO A O 1
ATOM 826 N N . SER A 1 107 ? -35.299 8.324 8.983 1.00 48.81 107 SER A N 1
ATOM 827 C CA . SER A 1 107 ? -34.516 9.548 8.835 1.00 48.81 107 SER A CA 1
ATOM 828 C C . SER A 1 107 ? -35.260 10.446 7.853 1.00 48.81 107 SER A C 1
ATOM 830 O O . SER A 1 107 ? -35.218 10.240 6.642 1.00 48.81 107 SER A O 1
ATOM 832 N N . THR A 1 108 ? -35.990 11.425 8.380 1.00 51.69 108 THR A N 1
ATOM 833 C CA . THR A 1 108 ? -36.650 12.436 7.560 1.00 51.69 108 THR A CA 1
ATOM 834 C C . THR A 1 108 ? -35.591 13.299 6.847 1.00 51.69 108 THR A C 1
ATOM 836 O O . THR A 1 108 ? -34.583 13.693 7.447 1.00 51.69 108 THR A O 1
ATOM 839 N N . PRO A 1 109 ? -35.773 13.602 5.548 1.00 54.88 109 PRO A N 1
ATOM 840 C CA . PRO A 1 109 ? -34.769 14.277 4.714 1.00 54.88 109 PRO A CA 1
ATOM 841 C C . PRO A 1 109 ? -34.491 15.738 5.109 1.00 54.88 109 PRO A C 1
ATOM 843 O O . PRO A 1 109 ? -33.520 16.328 4.638 1.00 54.88 109 PRO A O 1
ATOM 846 N N . THR A 1 110 ? -35.280 16.322 6.012 1.00 50.59 110 THR A N 1
ATOM 847 C CA . THR A 1 110 ? -35.117 17.703 6.490 1.00 50.59 110 THR A CA 1
ATOM 848 C C . THR A 1 110 ? -33.980 17.875 7.505 1.00 50.59 110 THR A C 1
ATOM 850 O O . THR A 1 110 ? -33.529 18.994 7.734 1.00 50.59 110 THR A O 1
ATOM 853 N N . SER A 1 111 ? -33.446 16.785 8.072 1.00 56.38 111 SER A N 1
ATOM 854 C CA . SER A 1 111 ? -32.415 16.853 9.121 1.00 56.38 111 SER A CA 1
ATOM 855 C C . SER A 1 111 ? -30.987 17.079 8.589 1.00 56.38 111 SER A C 1
ATOM 857 O O . SER A 1 111 ? -30.137 17.620 9.295 1.00 56.38 111 SER A O 1
ATOM 859 N N . LYS A 1 112 ? -30.702 16.736 7.323 1.00 61.00 112 LYS A N 1
ATOM 860 C CA . LYS A 1 112 ? -29.348 16.892 6.752 1.00 61.00 112 LYS A CA 1
ATOM 861 C C . LYS A 1 112 ? -28.956 18.344 6.483 1.00 61.00 112 LYS A C 1
ATOM 863 O O . LYS A 1 112 ? -27.791 18.672 6.665 1.00 61.00 112 LYS A O 1
ATOM 868 N N . LYS A 1 113 ? -29.900 19.202 6.080 1.00 72.88 113 LYS A N 1
ATOM 869 C CA . LYS A 1 113 ? -29.603 20.612 5.778 1.00 72.88 113 LYS A CA 1
ATOM 870 C C . LYS A 1 113 ? -29.258 21.393 7.048 1.00 72.88 113 LYS A C 1
ATOM 872 O O . LYS A 1 113 ? -28.209 22.019 7.101 1.00 72.88 113 LYS A O 1
ATOM 877 N N . LYS A 1 114 ? -30.043 21.199 8.113 1.00 75.00 114 LYS A N 1
ATOM 878 C CA . LYS A 1 114 ? -29.794 21.824 9.421 1.00 75.00 114 LYS A CA 1
ATOM 879 C C . LYS A 1 114 ? -28.413 21.472 9.993 1.00 75.00 114 LYS A C 1
ATOM 881 O O . LYS A 1 114 ? -27.738 22.322 10.549 1.00 75.00 114 LYS A O 1
ATOM 886 N N . ARG A 1 115 ? -27.958 20.230 9.795 1.00 74.38 115 ARG A N 1
ATOM 887 C CA . ARG A 1 115 ? -26.643 19.774 10.270 1.00 74.38 115 ARG A CA 1
ATOM 888 C C . ARG A 1 115 ? -25.463 20.402 9.522 1.00 74.38 115 ARG A C 1
ATOM 890 O O . ARG A 1 115 ? -24.384 20.481 10.091 1.00 74.38 115 ARG A O 1
ATOM 897 N N . ILE A 1 116 ? -25.648 20.786 8.258 1.00 77.75 116 ILE A N 1
ATOM 898 C CA . ILE A 1 116 ? -24.609 21.460 7.468 1.00 77.75 116 ILE A CA 1
ATOM 899 C C . ILE A 1 116 ? -24.536 22.935 7.871 1.00 77.75 116 ILE A C 1
ATOM 901 O O . ILE A 1 116 ? -23.435 23.432 8.089 1.00 77.75 116 ILE A O 1
ATOM 905 N N . ASP A 1 117 ? -25.685 23.591 8.052 1.00 79.62 117 ASP A N 1
ATOM 906 C CA . ASP A 1 117 ? -25.740 24.992 8.486 1.00 79.62 117 ASP A CA 1
ATOM 907 C C . ASP A 1 117 ? -25.133 25.175 9.895 1.00 79.62 117 ASP A C 1
ATOM 909 O O . ASP A 1 117 ? -24.323 26.080 10.088 1.00 79.62 117 ASP A O 1
ATOM 913 N N . ASP A 1 118 ? -25.392 24.255 10.837 1.00 77.75 118 ASP A N 1
ATOM 914 C CA . ASP A 1 118 ? -24.780 24.282 12.181 1.00 77.75 118 ASP A CA 1
ATOM 915 C C . ASP A 1 118 ? -23.240 24.137 12.142 1.00 77.75 118 ASP A C 1
ATOM 917 O O . ASP A 1 118 ? -22.535 24.752 12.940 1.00 77.75 118 ASP A O 1
ATOM 921 N N . ILE A 1 119 ? -22.689 23.346 11.209 1.00 78.19 119 ILE A N 1
ATOM 922 C CA . ILE A 1 119 ? -21.230 23.167 11.070 1.00 78.19 119 ILE A CA 1
ATOM 923 C C . ILE A 1 119 ? -20.587 24.415 10.460 1.00 78.19 119 ILE A C 1
ATOM 925 O O . ILE A 1 119 ? -19.531 24.844 10.918 1.00 78.19 119 ILE A O 1
ATOM 929 N N . VAL A 1 120 ? -21.216 25.012 9.445 1.00 81.44 120 VAL A N 1
ATOM 930 C CA . VAL A 1 120 ? -20.721 26.254 8.831 1.00 81.44 120 VAL A CA 1
ATOM 931 C C . VAL A 1 120 ? -20.752 27.398 9.844 1.00 81.44 120 VAL A C 1
ATOM 933 O O . VAL A 1 120 ? -19.801 28.171 9.920 1.00 81.44 120 VAL A O 1
ATOM 936 N N . GLN A 1 121 ? -21.793 27.467 10.676 1.00 81.25 121 GLN A N 1
ATOM 937 C CA . GLN A 1 121 ? -21.907 28.487 11.712 1.00 81.25 121 GLN A CA 1
ATOM 938 C C . GLN A 1 121 ? -20.890 28.300 12.850 1.00 81.25 121 GLN A C 1
ATOM 940 O O . GLN A 1 121 ? -20.394 29.288 13.383 1.00 81.25 121 GLN A O 1
ATOM 945 N N . ALA A 1 122 ? -20.521 27.057 13.179 1.00 72.44 122 ALA A N 1
ATOM 946 C CA . ALA A 1 122 ? -19.486 26.767 14.173 1.00 72.44 122 ALA A CA 1
ATOM 947 C C . ALA A 1 122 ? -18.054 27.062 13.685 1.00 72.44 122 ALA A C 1
ATOM 949 O O . ALA A 1 122 ? -17.179 27.317 14.504 1.00 72.44 122 ALA A O 1
ATOM 950 N N . LEU A 1 123 ? -17.800 27.034 12.372 1.00 77.25 123 LEU A N 1
ATOM 951 C CA . LEU A 1 123 ? -16.468 27.282 11.798 1.00 77.25 123 LEU A CA 1
ATOM 952 C C . LEU A 1 123 ? -16.212 28.756 11.441 1.00 77.25 123 LEU A C 1
ATOM 954 O O . LEU A 1 123 ? -15.091 29.115 11.096 1.00 77.25 123 LEU A O 1
ATOM 958 N N . GLY A 1 124 ? -17.236 29.609 11.507 1.00 62.97 124 GLY A N 1
ATOM 959 C CA . GLY A 1 124 ? -17.165 31.012 11.095 1.00 62.97 124 GLY A CA 1
ATOM 960 C C . GLY A 1 124 ? -16.775 32.016 12.187 1.00 62.97 124 GLY A C 1
ATOM 961 O O . GLY A 1 124 ? -17.032 33.197 11.987 1.00 62.97 124 GLY A O 1
ATOM 962 N N . GLN A 1 125 ? -16.233 31.595 13.339 1.00 57.62 125 GLN A N 1
ATOM 963 C CA . GLN A 1 125 ? -15.966 32.503 14.474 1.00 57.62 125 GLN A CA 1
ATOM 964 C C . GLN A 1 125 ? -14.493 32.693 14.874 1.00 57.62 125 GLN A C 1
ATOM 966 O O . GLN A 1 125 ? -14.234 33.416 15.832 1.00 57.62 125 GLN A O 1
ATOM 971 N N . ASP A 1 126 ? -13.524 32.164 14.125 1.00 50.94 126 ASP A N 1
ATOM 972 C CA . ASP A 1 126 ? -12.102 32.308 14.476 1.00 50.94 126 ASP A CA 1
ATOM 973 C C . ASP A 1 126 ? -11.358 33.328 13.588 1.00 50.94 126 ASP A C 1
ATOM 975 O O . ASP A 1 126 ? -10.367 33.014 12.930 1.00 50.94 126 ASP A O 1
ATOM 979 N N . ASP A 1 127 ? -11.798 34.590 13.617 1.00 50.56 127 ASP A N 1
ATOM 980 C CA . ASP A 1 127 ? -11.057 35.751 13.084 1.00 50.56 127 ASP A CA 1
ATOM 981 C C . ASP A 1 127 ? -9.985 36.248 14.085 1.00 50.56 127 ASP A C 1
ATOM 983 O O . ASP A 1 127 ? -9.977 37.411 14.490 1.00 50.56 127 ASP A O 1
ATOM 987 N N . VAL A 1 128 ? -9.070 35.375 14.538 1.00 56.81 128 VAL A N 1
ATOM 988 C CA . VAL A 1 128 ? -8.050 35.755 15.554 1.00 56.81 128 VAL A CA 1
ATOM 989 C C . VAL A 1 128 ? -6.596 35.518 15.123 1.00 56.81 128 VAL A C 1
ATOM 991 O O . VAL A 1 128 ? -5.677 35.844 15.866 1.00 56.81 128 VAL A O 1
ATOM 994 N N . PHE A 1 129 ? -6.315 35.048 13.905 1.00 47.78 129 PHE A N 1
ATOM 995 C CA . PHE A 1 129 ? -4.923 34.814 13.476 1.00 47.78 129 PHE A CA 1
ATOM 996 C C . PHE A 1 129 ? -4.470 35.676 12.295 1.00 47.78 129 PHE A C 1
ATOM 998 O O . PHE A 1 129 ? -3.902 35.201 11.317 1.00 47.78 129 PHE A O 1
ATOM 1005 N N . ALA A 1 130 ? -4.654 36.988 12.429 1.00 53.62 130 ALA A N 1
ATOM 1006 C CA . ALA A 1 130 ? -3.890 37.974 11.677 1.00 53.62 130 ALA A CA 1
ATOM 1007 C C . ALA A 1 130 ? -2.970 38.736 12.636 1.00 53.62 130 ALA A C 1
ATOM 1009 O O . ALA A 1 130 ? -3.342 39.804 13.107 1.00 53.62 130 ALA A O 1
ATOM 1010 N N . SER A 1 131 ? -1.795 38.171 12.953 1.00 52.38 131 SER A N 1
ATOM 1011 C CA . SER A 1 131 ? -0.549 38.894 13.292 1.00 52.38 131 SER A CA 1
ATOM 1012 C C . SER A 1 131 ? 0.509 37.943 13.857 1.00 52.38 131 SER A C 1
ATOM 1014 O O . SER A 1 131 ? 0.405 37.531 15.005 1.00 52.38 131 SER A O 1
ATOM 1016 N N . ALA A 1 132 ? 1.558 37.651 13.084 1.00 42.09 132 ALA A N 1
ATOM 1017 C CA . ALA A 1 132 ? 2.930 37.507 13.593 1.00 42.09 132 ALA A CA 1
ATOM 1018 C C . ALA A 1 132 ? 3.896 37.301 12.420 1.00 42.09 132 ALA A C 1
ATOM 1020 O O . ALA A 1 132 ? 4.288 36.191 12.061 1.00 42.09 132 ALA A O 1
ATOM 1021 N N . SER A 1 133 ? 4.276 38.423 11.823 1.00 51.88 133 SER A N 1
ATOM 1022 C CA . SER A 1 133 ? 5.437 38.540 10.958 1.00 51.88 133 SER A CA 1
ATOM 1023 C C . SER A 1 133 ? 6.729 38.390 11.772 1.00 51.88 133 SER A C 1
ATOM 1025 O O . SER A 1 133 ? 6.908 39.058 12.781 1.00 51.88 133 SER A O 1
ATOM 1027 N N . HIS A 1 134 ? 7.649 37.583 11.236 1.00 49.25 134 HIS A N 1
ATOM 1028 C CA . HIS A 1 134 ? 9.109 37.704 11.341 1.00 49.25 134 HIS A CA 1
ATOM 1029 C C . HIS A 1 134 ? 9.743 37.445 12.719 1.00 49.25 134 HIS A C 1
ATOM 1031 O O . HIS A 1 134 ? 9.801 38.313 13.581 1.00 49.25 134 HIS A O 1
ATOM 1037 N N . SER A 1 135 ? 10.395 36.288 12.859 1.00 42.12 135 SER A N 1
ATOM 1038 C CA . SER A 1 135 ? 11.429 36.094 13.878 1.00 42.12 135 SER A CA 1
ATOM 1039 C C . SER A 1 135 ? 12.482 35.101 13.386 1.00 42.12 135 SER A C 1
ATOM 1041 O O . SER A 1 135 ? 12.267 33.892 13.345 1.00 42.12 135 SER A O 1
ATOM 1043 N N . LYS A 1 136 ? 13.624 35.642 12.947 1.00 51.47 136 LYS A N 1
ATOM 1044 C CA . LYS A 1 136 ? 14.873 34.902 12.752 1.00 51.47 136 LYS A CA 1
ATOM 1045 C C . LYS A 1 136 ? 15.561 34.830 14.112 1.00 51.47 136 LYS A C 1
ATOM 1047 O O . LYS A 1 136 ? 16.033 35.858 14.582 1.00 51.47 136 LYS A O 1
ATOM 1052 N N . PHE A 1 137 ? 15.691 33.644 14.694 1.00 41.00 137 PHE A N 1
ATOM 1053 C CA . PHE A 1 137 ? 16.673 33.418 15.753 1.00 41.00 137 PHE A CA 1
ATOM 1054 C C . PHE A 1 137 ? 17.467 32.149 15.474 1.00 41.00 137 PHE A C 1
ATOM 1056 O O . PHE A 1 137 ? 16.961 31.033 15.547 1.00 41.00 137 PHE A O 1
ATOM 1063 N N . ALA A 1 138 ? 18.745 32.358 15.165 1.00 50.22 138 ALA A N 1
ATOM 1064 C CA . ALA A 1 138 ? 19.785 31.395 15.457 1.00 50.22 138 ALA A CA 1
ATOM 1065 C C . ALA A 1 138 ? 19.919 31.316 16.984 1.00 50.22 138 ALA A C 1
ATOM 1067 O O . ALA A 1 138 ? 20.078 32.345 17.642 1.00 50.22 138 ALA A O 1
ATOM 1068 N N . SER A 1 139 ? 19.850 30.116 17.554 1.00 44.97 139 SER A N 1
ATOM 1069 C CA . SER A 1 139 ? 20.204 29.918 18.956 1.00 44.97 139 SER A CA 1
ATOM 1070 C C . SER A 1 139 ? 20.871 28.562 19.140 1.00 44.97 139 SER A C 1
ATOM 1072 O O . SER A 1 139 ? 20.246 27.507 19.085 1.00 44.97 139 SER A O 1
ATOM 1074 N N . THR A 1 140 ? 22.187 28.611 19.315 1.00 51.50 140 THR A N 1
ATOM 1075 C CA . THR A 1 140 ? 23.024 27.531 19.827 1.00 51.50 140 THR A CA 1
ATOM 1076 C C . THR A 1 140 ? 22.832 27.443 21.339 1.00 51.50 140 THR A C 1
ATOM 1078 O O . THR A 1 140 ? 23.416 28.237 22.076 1.00 51.50 140 THR A O 1
ATOM 1081 N N . SER A 1 141 ? 22.047 26.482 21.825 1.00 47.62 141 SER A N 1
ATOM 1082 C CA . SER A 1 141 ? 21.973 26.179 23.258 1.00 47.62 141 SER A CA 1
ATOM 1083 C C . SER A 1 141 ? 22.842 24.963 23.593 1.00 47.62 141 SER A C 1
ATOM 1085 O O . SER A 1 141 ? 22.493 23.821 23.289 1.00 47.62 141 SER A O 1
ATOM 1087 N N . LYS A 1 142 ? 23.978 25.215 24.252 1.00 51.78 142 LYS A N 1
ATOM 1088 C CA . LYS A 1 142 ? 24.682 24.224 25.075 1.00 51.78 142 LYS A CA 1
ATOM 1089 C C . LYS A 1 142 ? 23.809 23.927 26.295 1.00 51.78 142 LYS A C 1
ATOM 1091 O O . LYS A 1 142 ? 23.580 24.824 27.101 1.00 51.78 142 LYS A O 1
ATOM 1096 N N . TYR A 1 143 ? 23.351 22.688 26.438 1.00 45.50 143 TYR A N 1
ATOM 1097 C CA . TYR A 1 143 ? 22.726 22.212 27.669 1.00 45.50 143 TYR A CA 1
ATOM 1098 C C . TYR A 1 143 ? 23.775 21.516 28.538 1.00 45.50 143 TYR A C 1
ATOM 1100 O O . TYR A 1 143 ? 24.386 20.534 28.120 1.00 45.50 143 TYR A O 1
ATOM 1108 N N . THR A 1 144 ? 23.967 22.034 29.749 1.00 53.72 144 THR A N 1
ATOM 1109 C CA . THR A 1 144 ? 24.738 21.396 30.820 1.00 53.72 144 THR A CA 1
ATOM 1110 C C . THR A 1 144 ? 23.747 20.672 31.728 1.00 53.72 144 THR A C 1
ATOM 1112 O O . THR A 1 144 ? 22.839 21.296 32.275 1.00 53.72 144 THR A O 1
ATOM 1115 N N . LEU A 1 145 ? 23.882 19.351 31.851 1.00 50.53 145 LEU A N 1
ATOM 1116 C CA . LEU A 1 145 ? 23.060 18.527 32.738 1.00 50.53 145 LEU A CA 1
ATOM 1117 C C . LEU A 1 145 ? 23.534 18.691 34.189 1.00 50.53 145 LEU A C 1
ATOM 1119 O O . LEU A 1 145 ? 24.711 18.489 34.479 1.00 50.53 145 LEU A O 1
ATOM 1123 N N . ASN A 1 146 ? 22.610 19.020 35.093 1.00 53.47 146 ASN A N 1
ATOM 1124 C CA . ASN A 1 146 ? 22.843 18.964 36.537 1.00 53.47 146 ASN A CA 1
ATOM 1125 C C . ASN A 1 146 ? 22.582 17.538 37.063 1.00 53.47 146 ASN A C 1
ATOM 1127 O O . ASN A 1 146 ? 21.600 16.917 36.647 1.00 53.47 146 ASN A O 1
ATOM 1131 N N . PRO A 1 147 ? 23.405 17.016 37.991 1.00 60.62 147 PRO A N 1
ATOM 1132 C CA . PRO A 1 147 ? 23.190 15.705 38.595 1.00 60.62 147 PRO A CA 1
ATOM 1133 C C . PRO A 1 147 ? 22.066 15.745 39.644 1.00 60.62 147 PRO A C 1
ATOM 1135 O O . PRO A 1 147 ? 22.081 16.559 40.568 1.00 60.62 147 PRO A O 1
ATOM 1138 N N . VAL A 1 148 ? 21.097 14.838 39.501 1.00 58.81 148 VAL A N 1
ATOM 1139 C CA . VAL A 1 148 ? 20.019 14.596 40.472 1.00 58.81 148 VAL A CA 1
ATOM 1140 C C . VAL A 1 148 ? 20.577 13.797 41.650 1.00 58.81 148 VAL A C 1
ATOM 1142 O O . VAL A 1 148 ? 21.105 12.701 41.468 1.00 58.81 148 VAL A O 1
ATOM 1145 N N . LYS A 1 149 ? 20.450 14.354 42.859 1.00 52.75 149 LYS A N 1
ATOM 1146 C CA . LYS A 1 149 ? 20.678 13.647 44.123 1.00 52.75 149 LYS A CA 1
ATOM 1147 C C . LYS A 1 149 ? 19.523 12.679 44.371 1.00 52.75 149 LYS A C 1
ATOM 1149 O O . LYS A 1 149 ? 18.360 13.070 44.311 1.00 52.75 149 LYS A O 1
ATOM 1154 N N . GLN A 1 150 ? 19.866 11.423 44.626 1.00 48.09 150 GLN A N 1
ATOM 1155 C CA . GLN A 1 150 ? 18.944 10.375 45.033 1.00 48.09 150 GLN A CA 1
ATOM 1156 C C . GLN A 1 150 ? 18.936 10.342 46.563 1.00 48.09 150 GLN A C 1
ATOM 1158 O O . GLN A 1 150 ? 19.931 9.950 47.169 1.00 48.09 150 GLN A O 1
ATOM 1163 N N . GLU A 1 151 ? 17.846 10.804 47.171 1.00 56.47 151 GLU A N 1
ATOM 1164 C CA . GLU A 1 151 ? 17.633 10.693 48.613 1.00 56.47 151 GLU A CA 1
ATOM 1165 C C . GLU A 1 151 ? 16.769 9.467 48.915 1.00 56.47 151 GLU A C 1
ATOM 1167 O O . GLU A 1 151 ? 15.878 9.081 48.154 1.00 56.47 151 GLU A O 1
ATOM 1172 N N . HIS A 1 152 ? 17.164 8.812 49.995 1.00 61.41 152 HIS A N 1
ATOM 1173 C CA . HIS A 1 152 ? 16.739 7.524 50.500 1.00 61.41 152 HIS A CA 1
ATOM 1174 C C . HIS A 1 152 ? 16.017 7.817 51.808 1.00 61.41 152 HIS A C 1
ATOM 1176 O O . HIS A 1 152 ? 16.637 8.411 52.683 1.00 61.41 152 HIS A O 1
ATOM 1182 N N . ASP A 1 153 ? 14.760 7.401 51.944 1.00 50.09 153 ASP A N 1
ATOM 1183 C CA . ASP A 1 153 ? 14.056 7.466 53.220 1.00 50.09 153 ASP A CA 1
ATOM 1184 C C . ASP A 1 153 ? 13.190 6.233 53.458 1.00 50.09 153 ASP A C 1
ATOM 1186 O O . ASP A 1 153 ? 12.760 5.522 52.547 1.00 50.09 153 ASP A O 1
ATOM 1190 N N . VAL A 1 154 ? 13.065 5.987 54.751 1.00 57.00 154 VAL A N 1
ATOM 1191 C CA . VAL A 1 154 ? 12.947 4.726 55.466 1.00 57.00 154 VAL A CA 1
ATOM 1192 C C . VAL A 1 154 ? 11.523 4.561 56.016 1.00 57.00 154 VAL A C 1
ATOM 1194 O O . VAL A 1 154 ? 10.834 5.556 56.201 1.00 57.00 154 VAL A O 1
ATOM 1197 N N . GLU A 1 155 ? 11.171 3.305 56.320 1.00 54.84 155 GLU A N 1
ATOM 1198 C CA . GLU A 1 155 ? 10.259 2.832 57.388 1.00 54.84 155 GLU A CA 1
ATOM 1199 C C . GLU A 1 155 ? 8.784 3.307 57.381 1.00 54.84 155 GLU A C 1
ATOM 1201 O O . GLU A 1 155 ? 8.460 4.484 57.319 1.00 54.84 155 GLU A O 1
ATOM 1206 N N . ASP A 1 156 ? 7.833 2.375 57.483 1.00 44.94 156 ASP A N 1
ATOM 1207 C CA . ASP A 1 156 ? 7.313 1.963 58.796 1.00 44.94 156 ASP A CA 1
ATOM 1208 C C . ASP A 1 156 ? 6.079 1.061 58.659 1.00 44.94 156 ASP A C 1
ATOM 1210 O O . ASP A 1 156 ? 5.165 1.281 57.857 1.00 44.94 156 ASP A O 1
ATOM 1214 N N . GLY A 1 157 ? 6.073 -0.003 59.458 1.00 55.66 157 GLY A N 1
ATOM 1215 C CA . GLY A 1 157 ? 5.020 -1.006 59.485 1.00 55.66 157 GLY A CA 1
ATOM 1216 C C . GLY A 1 157 ? 3.775 -0.537 60.233 1.00 55.66 157 GLY A C 1
ATOM 1217 O O . GLY A 1 157 ? 3.858 -0.001 61.334 1.00 55.66 157 GLY A O 1
ATOM 1218 N N . LEU A 1 158 ? 2.597 -0.856 59.691 1.00 50.88 158 LEU A N 1
ATOM 1219 C CA . LEU A 1 158 ? 1.352 -0.869 60.458 1.00 50.88 158 LEU A CA 1
ATOM 1220 C C . LEU A 1 158 ? 0.555 -2.142 60.166 1.00 50.88 158 LEU A C 1
ATOM 1222 O O . LEU A 1 158 ? 0.081 -2.389 59.056 1.00 50.88 158 LEU A O 1
ATOM 1226 N N . ALA A 1 159 ? 0.428 -2.956 61.213 1.00 53.84 159 ALA A N 1
ATOM 1227 C CA . ALA A 1 159 ? -0.394 -4.152 61.267 1.00 53.84 159 ALA A CA 1
ATOM 1228 C C . ALA A 1 159 ? -1.887 -3.800 61.147 1.00 53.84 159 ALA A C 1
ATOM 1230 O O . ALA A 1 159 ? -2.388 -2.907 61.828 1.00 53.84 159 ALA A O 1
ATOM 1231 N N . THR A 1 160 ? -2.609 -4.541 60.306 1.00 61.62 160 THR A N 1
ATOM 1232 C CA . THR A 1 160 ? -4.072 -4.467 60.167 1.00 61.62 160 THR A CA 1
ATOM 1233 C C . THR A 1 160 ? -4.726 -5.725 60.764 1.00 61.62 160 THR A C 1
ATOM 1235 O O . THR A 1 160 ? -4.179 -6.819 60.610 1.00 61.62 160 THR A O 1
ATOM 1238 N N . PRO A 1 161 ? -5.875 -5.609 61.460 1.00 64.50 161 PRO A N 1
ATOM 1239 C CA . PRO A 1 161 ? -6.511 -6.726 62.161 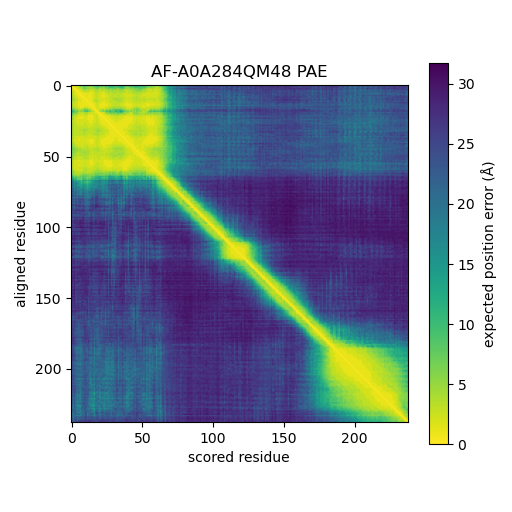1.00 64.50 161 PRO A CA 1
ATOM 1240 C C . PRO A 1 161 ? -7.322 -7.652 61.229 1.00 64.50 161 PRO A C 1
ATOM 1242 O O . PRO A 1 161 ? -7.775 -7.220 60.164 1.00 64.50 161 PRO A O 1
ATOM 1245 N N . PRO A 1 162 ? -7.573 -8.915 61.633 1.00 58.50 162 PRO A N 1
ATOM 1246 C CA . PRO A 1 162 ? -8.357 -9.860 60.847 1.00 58.50 162 PRO A CA 1
ATOM 1247 C C . PRO A 1 162 ? -9.862 -9.623 61.045 1.00 58.50 162 PRO A C 1
ATOM 1249 O O . PRO A 1 162 ? -10.387 -9.774 62.146 1.00 58.50 162 PRO A O 1
ATOM 1252 N N . SER A 1 163 ? -10.575 -9.288 59.966 1.00 47.81 163 SER A N 1
ATOM 1253 C CA . SER A 1 163 ? -12.043 -9.284 59.936 1.00 47.81 163 SER A CA 1
ATOM 1254 C C . SER A 1 163 ? -12.548 -10.498 59.160 1.00 47.81 163 SER A C 1
ATOM 1256 O O . SER A 1 163 ? -12.342 -10.641 57.954 1.00 47.81 163 SER A O 1
ATOM 1258 N N . SER A 1 164 ? -13.182 -11.401 59.895 1.00 56.81 164 SER A N 1
ATOM 1259 C CA . SER A 1 164 ? -13.852 -12.608 59.433 1.00 56.81 164 SER A CA 1
ATOM 1260 C C . SER A 1 164 ? -15.216 -12.267 58.828 1.00 56.81 164 SER A C 1
ATOM 1262 O O . SER A 1 164 ? -16.163 -11.953 59.545 1.00 56.81 164 SER A O 1
ATOM 1264 N N . LEU A 1 165 ? -15.341 -12.393 57.503 1.00 56.53 165 LEU A N 1
ATOM 1265 C CA . LEU A 1 165 ? -16.630 -12.442 56.805 1.00 56.53 165 LEU A CA 1
ATOM 1266 C C . LEU A 1 165 ? -16.665 -13.596 55.786 1.00 56.53 165 LEU A C 1
ATOM 1268 O O . LEU A 1 165 ? -15.631 -13.951 55.212 1.00 56.53 165 LEU A O 1
ATOM 1272 N N . PRO A 1 166 ? -17.841 -14.215 55.569 1.00 58.81 166 PRO A N 1
ATOM 1273 C CA . PRO A 1 166 ? -17.953 -15.479 54.857 1.00 58.81 166 PRO A CA 1
ATOM 1274 C C . PRO A 1 166 ? -17.765 -15.334 53.341 1.00 58.81 166 PRO A C 1
ATOM 1276 O O . PRO A 1 166 ? -18.210 -14.376 52.705 1.00 58.81 166 PRO A O 1
ATOM 1279 N N . ARG A 1 167 ? -17.112 -16.355 52.770 1.00 55.62 167 ARG A N 1
ATOM 1280 C CA . ARG A 1 167 ? -16.822 -16.563 51.344 1.00 55.62 167 ARG A CA 1
ATOM 1281 C C . ARG A 1 167 ? -18.069 -16.395 50.468 1.00 55.62 167 ARG A C 1
ATOM 1283 O O . ARG A 1 167 ? -18.840 -17.330 50.272 1.00 55.62 167 ARG A O 1
ATOM 1290 N N . ARG A 1 168 ? -18.193 -15.233 49.829 1.00 56.25 168 ARG A N 1
ATOM 1291 C CA . ARG A 1 168 ? -18.938 -15.079 48.575 1.00 56.25 168 ARG A CA 1
ATOM 1292 C C . ARG A 1 168 ? -17.999 -15.493 47.445 1.00 56.25 168 ARG A C 1
ATOM 1294 O O . ARG A 1 168 ? -16.953 -14.869 47.283 1.00 56.25 168 ARG A O 1
ATOM 1301 N N . MET A 1 169 ? -18.340 -16.547 46.698 1.00 55.09 169 MET A N 1
ATOM 1302 C CA . MET A 1 169 ? -17.562 -16.989 45.535 1.00 55.09 169 MET A CA 1
ATOM 1303 C C . MET A 1 169 ? -17.483 -15.857 44.507 1.00 55.09 169 MET A C 1
ATOM 1305 O O . MET A 1 169 ? -18.420 -15.582 43.757 1.00 55.09 169 MET A O 1
ATOM 1309 N N . LYS A 1 170 ? -16.355 -15.149 44.548 1.00 52.38 170 LYS A N 1
ATOM 1310 C CA . LYS A 1 170 ? -15.987 -14.068 43.650 1.00 52.38 170 LYS A CA 1
ATOM 1311 C C . LYS A 1 170 ? -15.403 -14.746 42.420 1.00 52.38 170 LYS A C 1
ATOM 1313 O O . LYS A 1 170 ? -14.351 -15.368 42.492 1.00 52.38 170 LYS A O 1
ATOM 1318 N N . ARG A 1 171 ? -16.151 -14.690 41.321 1.00 54.91 171 ARG A N 1
ATOM 1319 C CA . ARG A 1 171 ? -15.708 -15.100 39.989 1.00 54.91 171 ARG A CA 1
ATOM 1320 C C . ARG A 1 171 ? -14.411 -14.338 39.704 1.00 54.91 171 ARG A C 1
ATOM 1322 O O . ARG A 1 171 ? -14.447 -13.111 39.618 1.00 54.91 171 ARG A O 1
ATOM 1329 N N . GLU A 1 172 ? -13.285 -15.045 39.691 1.00 43.94 172 GLU A N 1
ATOM 1330 C CA . GLU A 1 172 ? -11.969 -14.454 39.469 1.00 43.94 172 GLU A CA 1
ATOM 1331 C C . GLU A 1 172 ? -11.966 -13.787 38.094 1.00 43.94 172 GLU A C 1
ATOM 1333 O O . GLU A 1 172 ? -12.177 -14.427 37.063 1.00 43.94 172 GLU A O 1
ATOM 1338 N N . ALA A 1 173 ? -11.820 -12.463 38.095 1.00 65.50 173 ALA A N 1
ATOM 1339 C CA . ALA A 1 173 ? -11.534 -11.729 36.881 1.00 65.50 173 ALA A CA 1
ATOM 1340 C C . ALA A 1 173 ? -10.141 -12.164 36.392 1.00 65.50 173 ALA A C 1
ATOM 1342 O O . ALA A 1 173 ? -9.246 -12.332 37.227 1.00 65.50 173 ALA A O 1
ATOM 1343 N N . PRO A 1 174 ? -9.947 -12.355 35.075 1.00 69.38 174 PRO A N 1
ATOM 1344 C CA . PRO A 1 174 ? -8.642 -12.701 34.531 1.00 69.38 174 PRO A CA 1
ATOM 1345 C C . PRO A 1 174 ? -7.604 -11.666 34.990 1.00 69.38 174 PRO A C 1
ATOM 1347 O O . PRO A 1 174 ? -7.927 -10.473 35.034 1.00 69.38 174 PRO A O 1
ATOM 1350 N N . PRO A 1 175 ? -6.382 -12.097 35.354 1.00 62.12 175 PRO A N 1
ATOM 1351 C CA . PRO A 1 175 ? -5.343 -11.185 35.798 1.00 62.12 175 PRO A CA 1
ATOM 1352 C C . PRO A 1 175 ? -5.112 -10.143 34.706 1.00 62.12 175 PRO A C 1
ATOM 1354 O O . PRO A 1 175 ? -4.800 -10.473 33.561 1.00 62.12 175 PRO A O 1
ATOM 1357 N N . SER A 1 176 ? -5.316 -8.876 35.064 1.00 60.34 176 SER A N 1
ATOM 1358 C CA . SER A 1 176 ? -4.993 -7.736 34.218 1.00 60.34 176 SER A CA 1
ATOM 1359 C C . SER A 1 176 ? -3.564 -7.905 33.697 1.00 60.34 176 SER A C 1
ATOM 1361 O O . SER A 1 176 ? -2.681 -8.197 34.508 1.00 60.34 176 SER A O 1
ATOM 1363 N N . PRO A 1 177 ? -3.303 -7.729 32.388 1.00 58.22 177 PRO A N 1
ATOM 1364 C CA . PRO A 1 177 ? -1.954 -7.831 31.857 1.00 58.22 177 PRO A CA 1
ATOM 1365 C C . PRO A 1 177 ? -1.092 -6.796 32.573 1.00 58.22 177 PRO A C 1
ATOM 1367 O O . PRO A 1 177 ? -1.265 -5.585 32.406 1.00 58.22 177 PRO A O 1
ATOM 1370 N N . SER A 1 178 ? -0.200 -7.285 33.429 1.00 54.84 178 SER A N 1
ATOM 1371 C CA . SER A 1 178 ? 0.806 -6.493 34.111 1.00 54.84 178 SER A CA 1
ATOM 1372 C C . SER A 1 178 ? 1.593 -5.756 33.038 1.00 54.84 178 SER A C 1
ATOM 1374 O O . SER A 1 178 ? 2.338 -6.372 32.277 1.00 54.84 178 SER A O 1
ATOM 1376 N N . ARG A 1 179 ? 1.372 -4.440 32.929 1.00 51.47 179 ARG A N 1
ATOM 1377 C CA . ARG A 1 179 ? 2.158 -3.549 32.076 1.00 51.47 179 ARG A CA 1
ATOM 1378 C C . ARG A 1 179 ? 3.599 -3.618 32.563 1.00 51.47 179 ARG A C 1
ATOM 1380 O O . ARG A 1 179 ? 3.971 -2.916 33.501 1.00 51.47 179 ARG A O 1
ATOM 1387 N N . SER A 1 180 ? 4.381 -4.495 31.948 1.00 60.00 180 SER A N 1
ATOM 1388 C CA . SER A 1 180 ? 5.812 -4.621 32.170 1.00 60.00 180 SER A CA 1
ATOM 1389 C C . SER A 1 180 ? 6.438 -3.264 31.881 1.00 60.00 180 SER A C 1
ATOM 1391 O O . SER A 1 180 ? 6.500 -2.817 30.736 1.00 60.00 180 SER A O 1
ATOM 1393 N N . ARG A 1 181 ? 6.821 -2.559 32.944 1.00 59.94 181 ARG A N 1
ATOM 1394 C CA . ARG A 1 181 ? 7.504 -1.273 32.863 1.00 59.94 181 ARG A CA 1
ATOM 1395 C C . ARG A 1 181 ? 8.872 -1.570 32.256 1.00 59.94 181 ARG A C 1
ATOM 1397 O O . ARG A 1 181 ? 9.722 -2.144 32.930 1.00 59.94 181 ARG A O 1
ATOM 1404 N N . ALA A 1 182 ? 9.036 -1.279 30.966 1.00 55.00 182 ALA A N 1
ATOM 1405 C CA . ALA A 1 182 ? 10.303 -1.475 30.277 1.00 55.00 182 ALA A CA 1
ATOM 1406 C C . ALA A 1 182 ? 11.391 -0.740 31.065 1.00 55.00 182 ALA A C 1
ATOM 1408 O O . ALA A 1 182 ? 11.283 0.460 31.327 1.00 55.00 182 ALA A O 1
ATOM 1409 N N . THR A 1 183 ? 12.401 -1.480 31.514 1.00 71.75 183 THR A N 1
ATOM 1410 C CA . THR A 1 183 ? 13.535 -0.884 32.208 1.00 71.75 183 THR A CA 1
ATOM 1411 C C . THR A 1 183 ? 14.290 0.003 31.213 1.00 71.75 183 THR A C 1
ATOM 1413 O O . THR A 1 183 ? 14.373 -0.334 30.028 1.00 71.75 183 THR A O 1
ATOM 1416 N N . PRO A 1 184 ? 14.866 1.135 31.648 1.00 75.12 184 PRO A N 1
ATOM 1417 C CA . PRO A 1 184 ? 15.590 2.046 30.754 1.00 75.12 184 PRO A CA 1
ATOM 1418 C C . PRO A 1 184 ? 16.739 1.357 29.993 1.00 75.12 184 PRO A C 1
ATOM 1420 O O . PRO A 1 184 ? 17.074 1.752 28.880 1.00 75.12 184 PRO A O 1
ATOM 1423 N N . SER A 1 185 ? 17.285 0.267 30.542 1.00 75.56 185 SER A N 1
ATOM 1424 C CA . SER A 1 185 ? 18.295 -0.570 29.884 1.00 75.56 185 SER A CA 1
ATOM 1425 C C . SER A 1 185 ? 17.758 -1.329 28.657 1.00 75.56 185 SER A C 1
ATOM 1427 O O . SER A 1 185 ? 18.461 -1.451 27.657 1.00 75.56 185 SER A O 1
ATOM 1429 N N . SER A 1 186 ? 16.493 -1.765 28.681 1.00 77.50 186 SER A N 1
ATOM 1430 C CA . SER A 1 186 ? 15.842 -2.455 27.558 1.00 77.50 186 SER A CA 1
ATOM 1431 C C . SER A 1 186 ? 15.614 -1.519 26.362 1.00 77.50 186 SER A C 1
ATOM 1433 O O . SER A 1 186 ? 15.816 -1.918 25.215 1.00 77.50 186 SER A O 1
ATOM 1435 N N . LEU A 1 187 ? 15.280 -0.249 26.621 1.00 79.56 187 LEU A N 1
ATOM 1436 C CA . LEU A 1 187 ? 15.107 0.757 25.567 1.00 79.56 187 LEU A CA 1
ATOM 1437 C C . LEU A 1 187 ? 16.424 1.090 24.860 1.00 79.56 187 LEU A C 1
ATOM 1439 O O . LEU A 1 187 ? 16.451 1.157 23.634 1.00 79.56 187 LEU A O 1
ATOM 1443 N N . LEU A 1 188 ? 17.521 1.244 25.607 1.00 85.62 188 LEU A N 1
ATOM 1444 C CA . LEU A 1 188 ? 18.837 1.501 25.012 1.00 85.62 188 LEU A CA 1
ATOM 1445 C C . LEU A 1 188 ? 19.299 0.338 24.126 1.00 85.62 188 LEU A C 1
ATOM 1447 O O . LEU A 1 188 ? 19.777 0.584 23.022 1.00 85.62 188 LEU A O 1
ATOM 1451 N N . ALA A 1 189 ? 19.081 -0.908 24.560 1.00 80.94 189 ALA A N 1
ATOM 1452 C CA . ALA A 1 189 ? 19.403 -2.092 23.763 1.00 80.94 189 ALA A CA 1
ATOM 1453 C C . ALA A 1 189 ? 18.589 -2.164 22.454 1.00 80.94 189 ALA A C 1
ATOM 1455 O O . ALA A 1 189 ? 19.123 -2.531 21.405 1.00 80.94 189 ALA A O 1
ATOM 1456 N N . SER A 1 190 ? 17.307 -1.775 22.494 1.00 84.25 190 SER A N 1
ATOM 1457 C CA . SER A 1 190 ? 16.471 -1.679 21.289 1.00 84.25 190 SER A CA 1
ATOM 1458 C C . SER A 1 190 ? 17.028 -0.647 20.311 1.00 84.25 190 SER A C 1
ATOM 1460 O O . SER A 1 190 ? 17.213 -0.954 19.138 1.00 84.25 190 SER A O 1
ATOM 1462 N N . ILE A 1 191 ? 17.374 0.544 20.806 1.00 90.44 191 ILE A N 1
ATOM 1463 C CA . ILE A 1 191 ? 17.911 1.627 19.978 1.00 90.44 191 ILE A CA 1
ATOM 1464 C C . ILE A 1 191 ? 19.237 1.207 19.325 1.00 90.44 191 ILE A C 1
ATOM 1466 O O . ILE A 1 191 ? 19.434 1.431 18.132 1.00 90.44 191 ILE A O 1
ATOM 1470 N N . THR A 1 192 ? 20.141 0.549 20.059 1.00 92.31 192 THR A N 1
ATOM 1471 C CA . THR A 1 192 ? 21.416 0.074 19.489 1.00 92.31 192 THR A CA 1
ATOM 1472 C C . THR A 1 192 ? 21.231 -0.988 18.404 1.00 92.31 192 THR A C 1
ATOM 1474 O O . THR A 1 192 ? 21.973 -0.997 17.418 1.00 92.31 192 THR A O 1
ATOM 1477 N N . ASN A 1 193 ? 20.224 -1.856 18.543 1.00 91.88 193 ASN A N 1
ATOM 1478 C CA . ASN A 1 193 ? 19.893 -2.843 17.515 1.00 91.88 193 ASN A CA 1
ATOM 1479 C C . ASN A 1 193 ? 19.332 -2.171 16.256 1.00 91.88 193 ASN A C 1
ATOM 1481 O O . ASN A 1 193 ? 19.718 -2.541 15.146 1.00 91.88 193 ASN A O 1
ATOM 1485 N N . ASP A 1 194 ? 18.489 -1.149 16.419 1.00 92.25 194 ASP A N 1
ATOM 1486 C CA . ASP A 1 194 ? 17.933 -0.389 15.298 1.00 92.25 194 ASP A CA 1
ATOM 1487 C C . ASP A 1 194 ? 19.031 0.349 14.514 1.00 92.25 194 ASP A C 1
ATOM 1489 O O . ASP A 1 194 ? 19.054 0.289 13.283 1.00 92.25 194 ASP A O 1
ATOM 1493 N N . PHE A 1 195 ? 20.004 0.960 15.202 1.00 96.81 195 PHE A N 1
ATOM 1494 C CA . PHE A 1 195 ? 21.158 1.588 14.544 1.00 96.81 195 PHE A CA 1
ATOM 1495 C C . PHE A 1 195 ? 22.035 0.582 13.794 1.00 96.81 195 PHE A C 1
ATOM 1497 O O . PHE A 1 195 ? 22.476 0.866 12.680 1.00 96.81 195 PHE A O 1
ATOM 1504 N N . SER A 1 196 ? 22.260 -0.600 14.370 1.00 95.56 196 SER A N 1
ATOM 1505 C CA . SER A 1 196 ? 23.042 -1.657 13.716 1.00 95.56 196 SER A CA 1
ATOM 1506 C C . SER A 1 196 ? 22.356 -2.145 12.439 1.00 95.56 196 SER A C 1
ATOM 1508 O O . SER A 1 196 ? 23.002 -2.317 11.406 1.00 95.56 196 SER A O 1
ATOM 1510 N N . ARG A 1 197 ? 21.027 -2.294 12.480 1.00 92.44 197 ARG A N 1
ATOM 1511 C CA . ARG A 1 197 ? 20.221 -2.679 11.318 1.00 92.44 197 ARG A CA 1
ATOM 1512 C C . ARG A 1 197 ? 20.247 -1.615 10.221 1.00 92.44 197 ARG A C 1
ATOM 1514 O O . ARG A 1 197 ? 20.418 -1.960 9.055 1.00 92.44 197 ARG A O 1
ATOM 1521 N N . LEU A 1 198 ? 20.124 -0.339 10.590 1.00 96.69 198 LEU A N 1
ATOM 1522 C CA . LEU A 1 198 ? 20.197 0.775 9.643 1.00 96.69 198 LEU A CA 1
ATOM 1523 C C . LEU A 1 198 ? 21.575 0.845 8.960 1.00 96.69 198 LEU A C 1
ATOM 1525 O O . LEU A 1 198 ? 21.662 1.088 7.761 1.00 96.69 198 LEU A O 1
ATOM 1529 N N . ALA A 1 199 ? 22.654 0.595 9.707 1.00 96.62 199 ALA A N 1
ATOM 1530 C CA . ALA A 1 199 ? 24.010 0.590 9.162 1.00 96.62 199 ALA A CA 1
ATOM 1531 C C . ALA A 1 199 ? 24.236 -0.536 8.134 1.00 96.62 199 ALA A C 1
ATOM 1533 O O . ALA A 1 199 ? 24.932 -0.327 7.140 1.00 96.62 199 ALA A O 1
ATOM 1534 N N . GLU A 1 200 ? 23.643 -1.715 8.344 1.00 96.81 200 GLU A N 1
ATOM 1535 C CA . GLU A 1 200 ? 23.659 -2.808 7.359 1.00 96.81 200 GLU A CA 1
ATOM 1536 C C . GLU A 1 200 ? 22.858 -2.443 6.100 1.00 96.81 200 GLU A C 1
ATOM 1538 O O . GLU A 1 200 ? 23.306 -2.680 4.981 1.00 96.81 200 GLU A O 1
ATOM 1543 N N . GLU A 1 201 ? 21.693 -1.811 6.269 1.00 96.56 201 GLU A N 1
ATOM 1544 C CA . GLU A 1 201 ? 20.846 -1.382 5.151 1.00 96.56 201 GLU A CA 1
ATOM 1545 C C . GLU A 1 201 ? 21.547 -0.342 4.265 1.00 96.56 201 GLU A C 1
ATOM 1547 O O . GLU A 1 201 ? 21.497 -0.445 3.039 1.00 96.56 201 GLU A O 1
ATOM 1552 N N . ILE A 1 202 ? 22.272 0.608 4.867 1.00 96.88 202 ILE A N 1
ATOM 1553 C CA . ILE A 1 202 ? 23.079 1.591 4.130 1.00 96.88 202 ILE A CA 1
ATOM 1554 C C . ILE A 1 202 ? 24.180 0.899 3.317 1.00 96.88 202 ILE A C 1
ATOM 1556 O O . ILE A 1 202 ? 24.319 1.194 2.130 1.00 96.88 202 ILE A O 1
ATOM 1560 N N . ARG A 1 203 ? 24.912 -0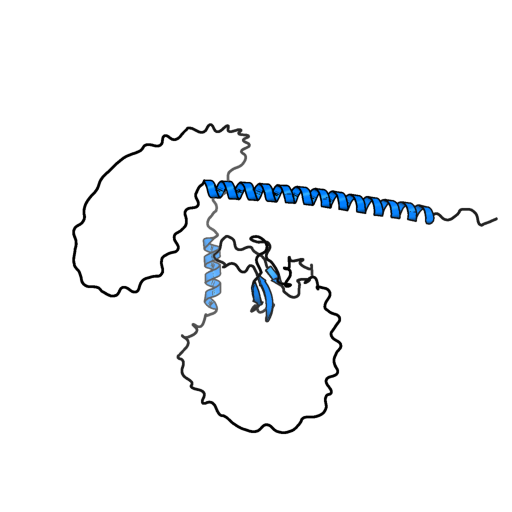.060 3.906 1.00 96.94 203 ARG A N 1
ATOM 1561 C CA . ARG A 1 203 ? 25.950 -0.819 3.182 1.00 96.94 203 ARG A CA 1
ATOM 1562 C C . ARG A 1 203 ? 25.378 -1.585 1.990 1.00 96.94 203 ARG A C 1
ATOM 1564 O O . ARG A 1 203 ? 25.922 -1.497 0.891 1.00 96.94 203 ARG A O 1
ATOM 1571 N N . ASN A 1 204 ? 24.244 -2.259 2.174 1.00 94.06 204 ASN A N 1
ATOM 1572 C CA . ASN A 1 204 ? 23.579 -2.984 1.090 1.00 94.06 204 ASN A CA 1
ATOM 1573 C C . ASN A 1 204 ? 23.129 -2.042 -0.042 1.00 94.06 204 ASN A C 1
ATOM 1575 O O . ASN A 1 204 ? 23.246 -2.378 -1.221 1.00 94.06 204 ASN A O 1
ATOM 1579 N N . LEU A 1 205 ? 22.636 -0.842 0.287 1.00 93.75 205 LEU A N 1
ATOM 1580 C CA . LEU A 1 205 ? 22.252 0.157 -0.715 1.00 93.75 205 LEU A CA 1
ATOM 1581 C C . LEU A 1 205 ? 23.456 0.700 -1.496 1.00 93.75 205 LEU A C 1
ATOM 1583 O O . LEU A 1 205 ? 23.346 0.922 -2.704 1.00 93.75 205 LEU A O 1
ATOM 1587 N N . GLU A 1 206 ? 24.602 0.898 -0.845 1.00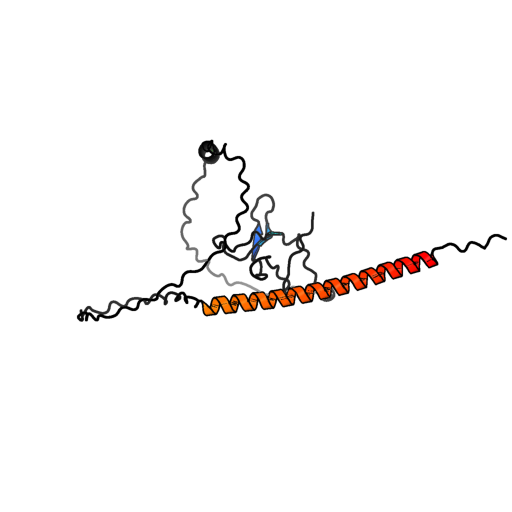 96.19 206 GLU A N 1
ATOM 1588 C CA . GLU A 1 206 ? 25.844 1.306 -1.514 1.00 96.19 206 GLU A CA 1
ATOM 1589 C C . GLU A 1 206 ? 26.363 0.227 -2.473 1.00 96.19 206 GLU A C 1
ATOM 1591 O O . GLU A 1 206 ? 26.786 0.541 -3.592 1.00 96.19 206 GLU A O 1
ATOM 1596 N N . GLU A 1 207 ? 26.262 -1.045 -2.087 1.00 94.94 207 GLU A N 1
ATOM 1597 C CA . GLU A 1 207 ? 26.612 -2.173 -2.952 1.00 94.94 207 GLU A CA 1
ATOM 1598 C C . GLU A 1 207 ? 25.677 -2.258 -4.167 1.00 94.94 207 GLU A C 1
ATOM 1600 O O . GLU A 1 207 ? 26.138 -2.324 -5.311 1.00 94.94 207 GLU A O 1
ATOM 1605 N N . HIS A 1 208 ? 24.364 -2.129 -3.957 1.00 91.12 208 HIS A N 1
ATOM 1606 C CA . HIS A 1 208 ? 23.391 -2.084 -5.051 1.00 91.12 208 HIS A CA 1
ATOM 1607 C C . HIS A 1 208 ? 23.615 -0.898 -5.995 1.00 91.12 208 HIS A C 1
ATOM 1609 O O . HIS A 1 208 ? 23.514 -1.050 -7.215 1.00 91.12 208 HIS A O 1
ATOM 1615 N N . LYS A 1 209 ? 23.956 0.281 -5.463 1.00 93.88 209 LYS A N 1
ATOM 1616 C CA . LYS A 1 209 ? 24.296 1.456 -6.276 1.00 93.88 209 LYS A CA 1
ATOM 1617 C C . LYS A 1 209 ? 25.555 1.212 -7.109 1.00 93.88 209 LYS A C 1
ATOM 1619 O O . LYS A 1 209 ? 25.597 1.589 -8.279 1.00 93.88 209 LYS A O 1
ATOM 1624 N N . SER A 1 210 ? 26.552 0.542 -6.536 1.00 92.62 210 SER A N 1
ATOM 1625 C CA . SER A 1 210 ? 27.785 0.174 -7.237 1.00 92.62 210 SER A CA 1
ATOM 1626 C C . SER A 1 210 ? 27.513 -0.819 -8.371 1.00 92.62 210 SER A C 1
ATOM 1628 O O . SER A 1 210 ? 27.989 -0.617 -9.489 1.00 92.62 210 SER A O 1
ATOM 1630 N N . ALA A 1 211 ? 26.671 -1.828 -8.132 1.00 90.00 211 ALA A N 1
ATOM 1631 C CA . ALA A 1 211 ? 26.235 -2.767 -9.163 1.00 90.00 211 ALA A CA 1
ATOM 1632 C C . ALA A 1 211 ? 25.439 -2.070 -10.282 1.00 90.00 211 ALA A C 1
ATOM 1634 O O . ALA A 1 211 ? 25.699 -2.297 -11.463 1.00 90.00 211 ALA A O 1
ATOM 1635 N N . SER A 1 212 ? 24.524 -1.160 -9.929 1.00 92.00 212 SER A N 1
ATOM 1636 C CA . SER A 1 212 ? 23.761 -0.376 -10.908 1.00 92.00 212 SER A CA 1
ATOM 1637 C C . SER A 1 212 ? 24.681 0.462 -11.801 1.00 92.00 212 SER A C 1
ATOM 1639 O O . SER A 1 212 ? 24.524 0.451 -13.020 1.00 92.00 212 SER A O 1
ATOM 1641 N N . ASN A 1 213 ? 25.685 1.131 -11.233 1.00 91.12 213 ASN A N 1
ATOM 1642 C CA . ASN A 1 213 ? 26.648 1.916 -12.011 1.00 91.12 213 ASN A CA 1
ATOM 1643 C C . ASN A 1 213 ? 27.513 1.038 -12.936 1.00 91.12 213 ASN A C 1
ATOM 1645 O O . ASN A 1 213 ? 27.884 1.453 -14.033 1.00 91.12 213 ASN A O 1
ATOM 1649 N N . ALA A 1 214 ? 27.833 -0.194 -12.528 1.00 90.31 214 ALA A N 1
ATOM 1650 C CA . ALA A 1 214 ? 28.533 -1.138 -13.399 1.00 90.31 214 ALA A CA 1
ATOM 1651 C C . ALA A 1 214 ? 27.676 -1.524 -14.618 1.00 90.31 214 ALA A C 1
ATOM 1653 O O . ALA A 1 214 ? 28.192 -1.612 -15.733 1.00 90.31 214 ALA A O 1
ATOM 1654 N N . THR A 1 215 ? 26.362 -1.692 -14.430 1.00 90.88 215 THR A N 1
ATOM 1655 C CA . THR A 1 215 ? 25.449 -1.995 -15.542 1.00 90.88 215 THR A CA 1
ATOM 1656 C C . THR A 1 215 ? 25.284 -0.829 -16.512 1.00 90.88 215 THR A C 1
ATOM 1658 O O . THR A 1 215 ? 25.295 -1.061 -17.719 1.00 90.88 215 THR A O 1
ATOM 1661 N N . THR A 1 216 ? 25.213 0.420 -16.034 1.00 90.75 216 THR A N 1
ATOM 1662 C CA . THR A 1 216 ? 25.121 1.591 -16.925 1.00 90.75 216 THR A CA 1
ATOM 1663 C C . THR A 1 216 ? 26.376 1.736 -17.783 1.00 90.75 216 THR A C 1
ATOM 1665 O O . THR A 1 216 ? 26.264 1.914 -18.989 1.00 90.75 216 THR A O 1
ATOM 1668 N N . ASN A 1 217 ? 27.564 1.520 -17.204 1.00 92.25 217 ASN A N 1
ATOM 1669 C CA . ASN A 1 217 ? 28.822 1.537 -17.958 1.00 92.25 217 ASN A CA 1
ATOM 1670 C C . ASN A 1 217 ? 28.873 0.466 -19.066 1.00 92.25 217 ASN A C 1
ATOM 1672 O O . ASN A 1 217 ? 29.446 0.702 -20.129 1.00 92.25 217 ASN A O 1
ATOM 1676 N N . LEU A 1 218 ? 28.284 -0.717 -18.840 1.00 93.44 218 LEU A N 1
ATOM 1677 C CA . LEU A 1 218 ? 28.194 -1.763 -19.867 1.00 93.44 218 LEU A CA 1
ATOM 1678 C C . LEU A 1 218 ? 27.238 -1.382 -21.000 1.00 93.44 218 LEU A C 1
ATOM 1680 O O . LEU A 1 218 ? 27.551 -1.638 -22.162 1.00 93.44 218 LEU A O 1
ATOM 1684 N N . VAL A 1 219 ? 26.099 -0.768 -20.674 1.00 94.56 219 VAL A N 1
ATOM 1685 C CA . VAL A 1 219 ? 25.142 -0.280 -21.676 1.00 94.56 219 VAL A CA 1
ATOM 1686 C C . VAL A 1 219 ? 25.781 0.809 -22.537 1.00 94.56 219 VAL A C 1
ATOM 1688 O O . VAL A 1 219 ? 25.754 0.694 -23.760 1.00 94.56 219 VAL A O 1
ATOM 1691 N N . ASP A 1 220 ? 26.448 1.788 -21.922 1.00 93.00 220 ASP A N 1
ATOM 1692 C CA . ASP A 1 220 ? 27.142 2.861 -22.645 1.00 93.00 220 ASP A CA 1
ATOM 1693 C C . ASP A 1 220 ? 28.256 2.309 -23.552 1.00 93.00 220 ASP A C 1
ATOM 1695 O O . ASP A 1 220 ? 28.442 2.762 -24.688 1.00 93.00 220 ASP A O 1
ATOM 1699 N N . LYS A 1 221 ? 28.977 1.277 -23.089 1.00 94.81 221 LYS A N 1
ATOM 1700 C CA . LYS A 1 221 ? 29.994 0.589 -23.895 1.00 94.81 221 LYS A CA 1
ATOM 1701 C C . LYS A 1 221 ? 29.381 -0.112 -25.109 1.00 94.81 221 LYS A C 1
ATOM 1703 O O . LYS A 1 221 ? 29.884 0.062 -26.218 1.00 94.81 221 LYS A O 1
ATOM 1708 N N . LEU A 1 222 ? 28.291 -0.858 -24.920 1.00 94.62 222 LEU A N 1
ATOM 1709 C CA . LEU A 1 222 ? 27.588 -1.538 -26.013 1.00 94.62 222 LEU A CA 1
ATOM 1710 C C . LEU A 1 222 ? 26.996 -0.543 -27.017 1.00 94.62 222 LEU A C 1
ATOM 1712 O O . LEU A 1 222 ? 27.063 -0.780 -28.223 1.00 94.62 222 LEU A O 1
ATOM 1716 N N . GLU A 1 223 ? 26.460 0.587 -26.554 1.00 94.75 223 GLU A N 1
ATOM 1717 C CA . GLU A 1 223 ? 25.947 1.629 -27.448 1.00 94.75 223 GLU A CA 1
ATOM 1718 C C . GLU A 1 223 ? 27.077 2.259 -28.280 1.00 94.75 223 GLU A C 1
ATOM 1720 O O . GLU A 1 223 ? 26.921 2.489 -29.484 1.00 94.75 223 GLU A O 1
ATOM 1725 N N . THR A 1 224 ? 28.246 2.469 -27.669 1.00 94.06 224 THR A N 1
ATOM 1726 C CA . THR A 1 224 ? 29.435 2.998 -28.353 1.00 94.06 224 THR A CA 1
ATOM 1727 C C . THR A 1 224 ? 29.977 2.019 -29.402 1.00 94.06 224 THR A C 1
ATOM 1729 O O . THR A 1 224 ? 30.300 2.423 -30.524 1.00 94.06 224 THR A O 1
ATOM 1732 N N . GLU A 1 225 ? 30.032 0.723 -29.083 1.00 93.06 225 GLU A N 1
ATOM 1733 C CA . GLU A 1 225 ? 30.415 -0.321 -30.041 1.00 93.06 225 GLU A CA 1
ATOM 1734 C C . GLU A 1 225 ? 29.418 -0.382 -31.209 1.00 93.06 225 GLU A C 1
ATOM 1736 O O . GLU A 1 225 ? 29.828 -0.360 -32.370 1.00 93.06 225 GLU A O 1
ATOM 1741 N N . ASN A 1 226 ? 28.110 -0.339 -30.938 1.00 92.88 226 ASN A N 1
ATOM 1742 C CA . ASN A 1 226 ? 27.082 -0.400 -31.979 1.00 92.88 226 ASN A CA 1
ATOM 1743 C C . ASN A 1 226 ? 27.122 0.819 -32.926 1.00 92.88 226 ASN A C 1
ATOM 1745 O O . ASN A 1 226 ? 27.005 0.676 -34.144 1.00 92.88 226 ASN A O 1
ATOM 1749 N N . ARG A 1 227 ? 27.396 2.026 -32.403 1.00 92.25 227 ARG A N 1
ATOM 1750 C CA . ARG A 1 227 ? 27.626 3.223 -33.241 1.00 92.25 227 ARG A CA 1
ATOM 1751 C C . ARG A 1 227 ? 28.851 3.099 -34.145 1.00 92.25 227 ARG A C 1
ATOM 1753 O O . ARG A 1 227 ? 28.866 3.697 -35.219 1.00 92.25 227 ARG A O 1
ATOM 1760 N N . THR A 1 228 ? 29.867 2.347 -33.726 1.00 92.19 228 THR A N 1
ATOM 1761 C CA . THR A 1 228 ? 31.077 2.124 -34.529 1.00 92.19 228 THR A CA 1
ATOM 1762 C C . THR A 1 228 ? 30.775 1.228 -35.732 1.00 92.19 228 THR A C 1
ATOM 1764 O O . THR A 1 228 ? 31.215 1.535 -36.837 1.00 92.19 228 THR A O 1
ATOM 1767 N N . TYR A 1 229 ? 29.951 0.189 -35.557 1.00 87.50 229 TYR A N 1
ATOM 1768 C CA . TYR A 1 229 ? 29.524 -0.694 -36.652 1.00 87.50 229 TYR A CA 1
ATOM 1769 C C . TYR A 1 229 ? 28.509 -0.054 -37.609 1.00 87.50 229 TYR A C 1
ATOM 1771 O O . TYR A 1 229 ? 28.447 -0.430 -38.776 1.00 87.50 229 TYR A O 1
ATOM 1779 N N . ALA A 1 230 ? 27.727 0.923 -37.143 1.00 84.19 230 ALA A N 1
ATOM 1780 C CA . ALA A 1 230 ? 26.710 1.590 -37.954 1.00 84.19 230 ALA A CA 1
ATOM 1781 C C . ALA A 1 230 ? 27.258 2.683 -38.895 1.00 84.19 230 ALA A C 1
ATOM 1783 O O . ALA A 1 230 ? 26.478 3.278 -39.642 1.00 84.19 230 ALA A O 1
ATOM 1784 N N . ARG A 1 231 ? 28.566 2.987 -38.879 1.00 83.06 231 ARG A 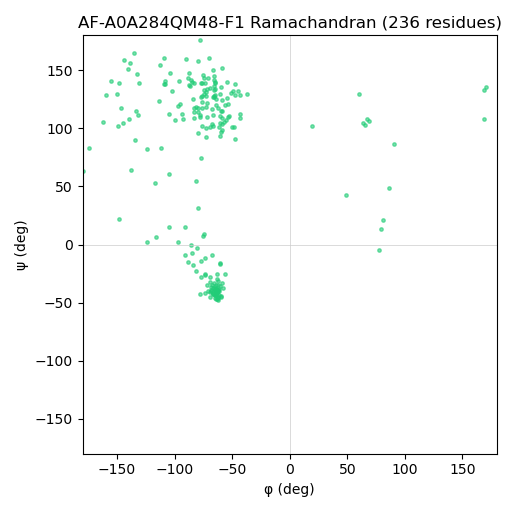N 1
ATOM 1785 C CA . ARG A 1 231 ? 29.134 3.951 -39.832 1.00 83.06 231 ARG A CA 1
ATOM 1786 C C . ARG A 1 231 ? 29.186 3.325 -41.233 1.00 83.06 231 ARG A C 1
ATOM 1788 O O . ARG A 1 231 ? 29.884 2.328 -41.410 1.00 83.06 231 ARG A O 1
ATOM 1795 N N . PRO A 1 232 ? 28.479 3.891 -42.230 1.00 77.00 232 PRO A N 1
ATOM 1796 C CA . PRO A 1 232 ? 28.531 3.389 -43.596 1.00 77.00 232 PRO A CA 1
ATOM 1797 C C . PRO A 1 232 ? 29.967 3.478 -44.117 1.00 77.00 232 PRO A C 1
ATOM 1799 O O . PRO A 1 232 ? 30.622 4.514 -43.987 1.00 77.00 232 PRO A O 1
ATOM 1802 N N . HIS A 1 233 ? 30.459 2.367 -44.667 1.00 75.81 233 HIS A N 1
ATOM 1803 C CA . HIS A 1 233 ? 31.789 2.279 -45.260 1.00 75.81 233 HIS A CA 1
ATOM 1804 C C . HIS A 1 233 ? 31.838 3.219 -46.480 1.00 75.81 233 HIS A C 1
ATOM 1806 O O . HIS A 1 233 ? 31.032 3.030 -47.392 1.00 75.81 233 HIS A O 1
ATOM 1812 N N . PRO A 1 234 ? 32.725 4.229 -46.513 1.00 75.94 234 PRO A N 1
ATOM 1813 C CA . PRO A 1 234 ? 32.658 5.301 -47.507 1.00 75.94 234 PRO A CA 1
ATOM 1814 C C . PRO A 1 234 ? 33.126 4.933 -48.924 1.00 75.94 234 PRO A C 1
ATOM 1816 O O . PRO A 1 234 ? 33.167 5.818 -49.765 1.00 75.94 234 PRO A O 1
ATOM 1819 N N . ASP A 1 235 ? 33.421 3.670 -49.232 1.00 66.62 235 ASP A N 1
ATOM 1820 C CA . ASP A 1 235 ? 34.007 3.300 -50.524 1.00 66.62 235 ASP A CA 1
ATOM 1821 C C . ASP A 1 235 ? 33.309 2.079 -51.120 1.00 66.62 235 ASP A C 1
ATOM 1823 O O . ASP A 1 235 ? 33.682 0.929 -50.871 1.00 66.62 235 ASP A O 1
ATOM 1827 N N . ARG A 1 236 ? 32.266 2.329 -51.914 1.00 63.06 236 ARG A N 1
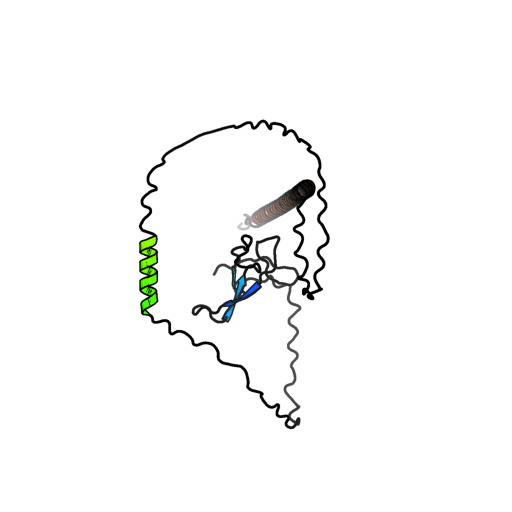ATOM 1828 C CA . ARG A 1 236 ? 31.770 1.338 -52.878 1.00 63.06 236 ARG A CA 1
ATOM 1829 C C . ARG A 1 236 ? 31.172 1.923 -54.156 1.00 63.06 236 ARG A C 1
ATOM 1831 O O . ARG A 1 236 ? 30.448 1.214 -54.842 1.00 63.06 236 ARG A O 1
ATOM 1838 N N . ASP A 1 237 ? 31.536 3.159 -54.488 1.00 67.38 237 ASP A N 1
ATOM 1839 C CA . ASP A 1 237 ? 31.220 3.786 -55.772 1.00 67.38 237 ASP A CA 1
ATOM 1840 C C . ASP A 1 237 ? 32.519 4.250 -56.445 1.00 67.38 237 ASP A C 1
ATOM 1842 O O . ASP A 1 237 ? 32.914 5.409 -56.319 1.00 67.38 237 ASP A O 1
ATOM 1846 N N . SER A 1 238 ? 33.217 3.332 -57.119 1.00 68.19 238 SER A N 1
ATOM 1847 C CA . SER A 1 238 ? 34.164 3.604 -58.219 1.00 68.19 238 SER A CA 1
ATOM 1848 C C . SER A 1 238 ? 34.478 2.321 -58.978 1.00 68.19 238 SER A C 1
ATOM 1850 O O . SER A 1 238 ? 34.830 1.320 -58.313 1.00 68.19 238 SER A O 1
#

Solvent-accessible surface area (backbone atoms only — not comparable to full-atom values): 16463 Å² total; per-residue (Å²): 132,85,74,50,87,67,53,62,50,100,83,71,46,50,29,25,96,40,94,90,48,44,63,36,38,80,45,68,32,83,43,93,90,45,64,72,44,49,29,34,30,45,61,58,55,89,85,42,89,81,49,54,93,45,71,49,47,58,87,49,42,68,69,80,72,65,82,67,71,72,76,76,69,83,74,78,72,74,92,69,89,80,92,76,89,83,83,82,86,82,88,75,85,80,82,83,82,82,80,82,78,80,80,82,76,84,80,62,80,74,58,62,60,56,57,50,53,54,51,55,61,69,68,71,73,76,92,76,84,87,82,84,84,85,82,92,73,92,76,90,78,87,81,82,86,80,87,81,82,86,86,85,86,78,89,84,90,78,90,78,84,91,80,91,75,83,88,70,90,70,80,78,71,77,81,73,81,75,77,74,76,76,51,74,68,58,55,53,54,50,52,55,52,52,53,54,52,50,54,52,52,51,52,52,51,53,50,52,51,52,53,52,53,54,52,51,54,50,52,54,49,51,53,54,53,52,57,62,70,68,56,77,78,94,78,86,87,129

InterPro domains:
  IPR010666 Zinc finger, GRF-type [PF06839] (15-60)
  IPR010666 Zinc finger, GRF-type [PS51999] (16-61)

Mean predicted aligned error: 21.11 Å

pLDDT: mean 73.75, std 19.14, range [41.0, 98.44]

Organism: Armillaria ostoyae (NCBI:txid47428)

Secondary structure (DSSP, 8-state):
---B--EE-TTS-EE-SSTTTPBPEEEEEEETTEEEEEEEE-SS-TT-TT----EEETTTB--------S------------------------------PPP-----TTHHHHHHHHHHHHHS-----------------PPPPPPPP-----------------------PPPP-------HHHHHHHHHHHHHHHHHHHHHHHHHHHHHHHHHHHHHHHHHHHHHHTSPPS----

Radius of gyration: 35.79 Å; Cα contacts (8 Å, |Δi|>4): 114; chains: 1; bounding box: 72×81×120 Å

Foldseek 3Di:
DDQDEFDADPVLFTFDPFDVTHGWDKDADCDPVGHRFIKTAFPDDPPPPRGDPDIDTPVSYPRVPPPPDPPPPPPPPPPDDDPDDDDDDDDDDDDDDDDDDPDDDPPDPVVVVVVVVVVVVVVPPPPDPPDDDDDDDDDDDDDDDDDDDDDDDDDDDDDDDDDDDDDDPDPDDPPDPPPPPDDPVNVVVVVVVVVVVVVVVVVVVVVVVVVVVVVVVVVVVVVVVVVVVPPPDPDDDD

Sequence (238 aa):
MSQVIVKVDAHGNILCNCHGGVRAAQYTSHSVKNPGREFHRCAKSRDDPAQCNFFAWDDEVVKPSLPSSPPSSPMKRNLSDSLLDSPSIHKRPRIYDSPQSPARFPSTPTSKKKRIDDIVQALGQDDVFASASHSKFASTSKYTLNPVKQEHDVEDGLATPPSSLPRRMKREAPPSPSRSRATPSSLLASITNDFSRLAEEIRNLEEHKSASNATTNLVDKLETENRTYARPHPDRDS